Protein AF-A0A165VCH8-F1 (afdb_monomer_lite)

Sequence (197 aa):
MHVRFLIHLFLFGILFTPAGTLAQQYIPAPVHAVSFDEWTAANARLANQQPLEEILGILELSRKDWAEVNTAFETALATTPGYKLVEHYGAVFTSPAVGRFQKIEAQPEPHEALKSYSDFSRIESHLSVASTIGEDIHPVLQSYGFTLYQYTQEANRWHEVRAKAARTGNNAEIYRQRQIDQQFKAHFEKLYKQSGN

Structure (mmCIF, N/CA/C/O backbone):
data_AF-A0A165VCH8-F1
#
_entry.id   AF-A0A165VCH8-F1
#
loop_
_atom_site.group_PDB
_atom_site.id
_atom_site.type_symbol
_atom_site.label_atom_id
_atom_site.label_alt_id
_atom_site.label_comp_id
_atom_site.label_asym_id
_atom_site.label_entity_id
_atom_site.label_seq_id
_atom_site.pdbx_PDB_ins_code
_atom_site.Cartn_x
_atom_site.Cartn_y
_atom_site.Cartn_z
_atom_site.occupancy
_atom_site.B_iso_or_equiv
_atom_site.auth_seq_id
_atom_site.auth_comp_id
_atom_site.auth_asym_id
_atom_site.auth_atom_id
_atom_site.pdbx_PDB_model_num
ATOM 1 N N . MET A 1 1 ? -15.909 9.803 0.298 1.00 34.72 1 MET A N 1
ATOM 2 C CA . MET A 1 1 ? -14.743 10.063 1.168 1.00 34.72 1 MET A CA 1
ATOM 3 C C . MET A 1 1 ? -13.515 9.754 0.327 1.00 34.72 1 MET A C 1
ATOM 5 O O . MET A 1 1 ? -13.390 8.630 -0.135 1.00 34.72 1 MET A O 1
ATOM 9 N N . HIS A 1 2 ? -12.760 10.780 -0.064 1.00 30.50 2 HIS A N 1
ATOM 10 C CA . HIS A 1 2 ? -11.810 10.711 -1.178 1.00 30.50 2 HIS A CA 1
ATOM 11 C C . HIS A 1 2 ? -10.452 10.137 -0.746 1.00 30.50 2 HIS A C 1
ATOM 13 O O . HIS A 1 2 ? -9.688 10.811 -0.065 1.00 30.50 2 HIS A O 1
ATOM 19 N N . VAL A 1 3 ? -10.139 8.923 -1.208 1.00 36.38 3 VAL A N 1
ATOM 20 C CA . VAL A 1 3 ? -8.824 8.259 -1.112 1.00 36.38 3 VAL A CA 1
ATOM 21 C C . VAL A 1 3 ? -7.858 8.899 -2.123 1.00 36.38 3 VAL A C 1
ATOM 23 O O . VAL A 1 3 ? -7.524 8.311 -3.143 1.00 36.38 3 VAL A O 1
ATOM 26 N N . ARG A 1 4 ? -7.488 10.168 -1.918 1.00 36.72 4 ARG A N 1
ATOM 27 C CA . ARG A 1 4 ? -6.666 10.938 -2.880 1.00 36.72 4 ARG A CA 1
ATOM 28 C C . ARG A 1 4 ? -5.260 11.303 -2.395 1.00 36.72 4 ARG A C 1
ATOM 30 O O . ARG A 1 4 ? -4.544 11.976 -3.124 1.00 36.72 4 ARG A O 1
ATOM 37 N N . PHE A 1 5 ? -4.834 10.862 -1.210 1.00 40.75 5 PHE A N 1
ATOM 38 C CA . PHE A 1 5 ? -3.651 11.445 -0.554 1.00 40.75 5 PHE A CA 1
ATOM 39 C C . PHE A 1 5 ? -2.358 10.613 -0.535 1.00 40.75 5 PHE A C 1
ATOM 41 O O . PHE A 1 5 ? -1.357 11.092 -0.016 1.00 40.75 5 PHE A O 1
ATOM 48 N N . LEU A 1 6 ? -2.305 9.421 -1.138 1.00 39.91 6 LEU A N 1
ATOM 49 C CA . LEU A 1 6 ? -1.140 8.525 -0.994 1.00 39.91 6 LEU A CA 1
ATOM 50 C C . LEU A 1 6 ? -0.034 8.651 -2.065 1.00 39.91 6 LEU A C 1
ATOM 52 O O . LEU A 1 6 ? 0.821 7.776 -2.142 1.00 39.91 6 LEU A O 1
ATOM 56 N N . ILE A 1 7 ? -0.009 9.700 -2.900 1.00 45.41 7 ILE A N 1
ATOM 57 C CA . ILE A 1 7 ? 0.823 9.671 -4.125 1.00 45.41 7 ILE A CA 1
ATOM 58 C C . ILE A 1 7 ? 2.118 10.501 -4.097 1.00 45.41 7 ILE A C 1
ATOM 60 O O . ILE A 1 7 ? 2.960 10.276 -4.961 1.00 45.41 7 ILE A O 1
ATOM 64 N N . HIS A 1 8 ? 2.406 11.392 -3.145 1.00 37.06 8 HIS A N 1
ATOM 65 C CA . HIS A 1 8 ? 3.639 12.204 -3.226 1.00 37.06 8 HIS A CA 1
ATOM 66 C C . HIS A 1 8 ? 4.392 12.298 -1.901 1.00 37.06 8 HIS A C 1
ATOM 68 O O . HIS A 1 8 ? 4.013 13.112 -1.071 1.00 37.06 8 HIS A O 1
ATOM 74 N N . LEU A 1 9 ? 5.494 11.549 -1.746 1.00 40.78 9 LEU A N 1
ATOM 75 C CA . LEU A 1 9 ? 6.653 11.961 -0.934 1.00 40.78 9 LEU A CA 1
ATOM 76 C C . LEU A 1 9 ? 7.856 11.019 -1.141 1.00 40.78 9 LEU A C 1
ATOM 78 O O . LEU A 1 9 ? 8.087 10.072 -0.398 1.00 40.78 9 LEU A O 1
ATOM 82 N N . PHE A 1 10 ? 8.659 11.322 -2.161 1.00 39.38 10 PHE A N 1
ATOM 83 C CA . PHE A 1 10 ? 10.060 10.909 -2.255 1.00 39.38 10 PHE A CA 1
ATOM 84 C C . PHE A 1 10 ? 10.871 12.171 -2.539 1.00 39.38 10 PHE A C 1
ATOM 86 O O . PHE A 1 10 ? 10.667 12.759 -3.596 1.00 39.38 10 PHE A O 1
ATOM 93 N N . LEU A 1 11 ? 11.746 12.586 -1.611 1.00 32.34 11 LEU A N 1
ATOM 94 C CA . LEU A 1 11 ? 13.065 13.206 -1.859 1.00 32.34 11 LEU A CA 1
ATOM 95 C C . LEU A 1 11 ? 13.693 13.767 -0.556 1.00 32.34 11 LEU A C 1
ATOM 97 O O . LEU A 1 11 ? 13.173 14.694 0.050 1.00 32.34 11 LEU A O 1
ATOM 101 N N . PHE A 1 12 ? 14.878 13.220 -0.243 1.00 36.97 12 PHE A N 1
ATOM 102 C CA . PHE A 1 12 ? 16.066 13.793 0.428 1.00 36.97 12 PHE A CA 1
ATOM 103 C C . PHE A 1 12 ? 16.086 14.254 1.901 1.00 36.97 12 PHE A C 1
ATOM 105 O O . PHE A 1 12 ? 15.277 15.050 2.356 1.00 36.97 12 PHE A O 1
ATOM 112 N N . GLY A 1 13 ? 17.193 13.873 2.567 1.00 32.59 13 GLY A N 1
ATOM 113 C CA . GLY A 1 13 ? 17.811 14.621 3.672 1.00 32.59 13 GLY A CA 1
ATOM 114 C C . GLY A 1 13 ? 18.230 13.778 4.881 1.00 32.59 13 GLY A C 1
ATOM 115 O O . GLY A 1 13 ? 17.514 13.739 5.873 1.00 32.59 13 GLY A O 1
ATOM 116 N N . ILE A 1 14 ? 19.394 13.118 4.825 1.00 43.50 14 ILE A N 1
ATOM 117 C CA . ILE A 1 14 ? 19.986 12.389 5.964 1.00 43.50 14 ILE A CA 1
ATOM 118 C C . ILE A 1 14 ? 20.672 13.384 6.908 1.00 43.50 14 ILE A C 1
ATOM 120 O O . ILE A 1 14 ? 21.628 14.044 6.504 1.00 43.50 14 ILE A O 1
ATOM 124 N N . LEU A 1 15 ? 20.263 13.409 8.179 1.00 37.00 15 LEU A N 1
ATOM 125 C CA . LEU A 1 15 ? 21.097 13.862 9.294 1.00 37.00 15 LEU A CA 1
ATOM 126 C C . LEU A 1 15 ? 21.017 12.844 10.440 1.00 37.00 15 LEU A C 1
ATOM 128 O O . LEU A 1 15 ? 19.947 12.365 10.807 1.00 37.00 15 LEU A O 1
ATOM 132 N N . PHE A 1 16 ? 22.194 12.478 10.941 1.00 45.09 16 PHE A N 1
ATOM 133 C CA . PHE A 1 16 ? 22.446 11.430 11.928 1.00 45.09 16 PHE A CA 1
ATOM 134 C C . PHE A 1 16 ? 22.153 11.942 13.350 1.00 45.09 16 PHE A C 1
ATOM 136 O O . PHE A 1 16 ? 22.693 12.972 13.750 1.00 45.09 16 PHE A O 1
ATOM 143 N N . THR A 1 17 ? 21.381 11.195 14.143 1.00 41.44 17 THR A N 1
ATOM 144 C CA . THR A 1 17 ? 21.253 11.382 15.604 1.00 41.44 17 THR A CA 1
ATOM 145 C C . THR A 1 17 ? 21.335 10.034 16.330 1.00 41.44 17 THR A C 1
ATOM 147 O O . THR A 1 17 ? 20.939 9.016 15.757 1.00 41.44 17 THR A O 1
ATOM 150 N N . PRO A 1 18 ? 21.886 9.999 17.561 1.00 50.06 18 PRO A N 1
ATOM 151 C CA . PRO A 1 18 ? 22.382 8.780 18.187 1.00 50.06 18 PRO A CA 1
ATOM 152 C C . PRO A 1 18 ? 21.266 7.867 18.706 1.00 50.06 18 PRO A C 1
ATOM 154 O O . PRO A 1 18 ? 20.152 8.288 19.008 1.00 50.06 18 PRO A O 1
ATOM 157 N N . ALA A 1 19 ? 21.617 6.587 18.791 1.00 52.69 19 ALA A N 1
ATOM 158 C CA . ALA A 1 19 ? 20.759 5.466 19.125 1.00 52.69 19 ALA A CA 1
ATOM 159 C C . ALA A 1 19 ? 20.234 5.518 20.572 1.00 52.69 19 ALA A C 1
ATOM 161 O O . ALA A 1 19 ? 20.935 5.161 21.514 1.00 52.69 19 ALA A O 1
ATOM 162 N N . GLY A 1 20 ? 18.966 5.891 20.729 1.00 44.72 20 GLY A N 1
ATOM 163 C CA . GLY A 1 20 ? 18.138 5.535 21.878 1.00 44.72 20 GLY A CA 1
ATOM 164 C C . GLY A 1 20 ? 16.838 4.933 21.359 1.00 44.72 20 GLY A C 1
ATOM 165 O O . GLY A 1 20 ? 16.117 5.623 20.653 1.00 44.72 20 GLY A O 1
ATOM 166 N N . THR A 1 21 ? 16.591 3.642 21.618 1.00 48.56 21 THR A N 1
ATOM 167 C CA . THR A 1 21 ? 15.291 2.937 21.454 1.00 48.56 21 THR A CA 1
ATOM 168 C C . THR A 1 21 ? 14.359 3.502 20.367 1.00 48.56 21 THR A C 1
ATOM 170 O O . THR A 1 21 ? 13.229 3.909 20.621 1.00 48.56 21 THR A O 1
ATOM 173 N N . LEU A 1 22 ? 14.851 3.553 19.130 1.00 45.31 22 LEU A N 1
ATOM 174 C CA . LEU A 1 22 ? 14.258 4.356 18.059 1.00 45.31 22 LEU A CA 1
ATOM 175 C C . LEU A 1 22 ? 13.014 3.740 17.390 1.00 45.31 22 LEU A C 1
ATOM 177 O O . LEU A 1 22 ? 12.483 4.350 16.469 1.00 45.31 22 LEU A O 1
ATOM 181 N N . ALA A 1 23 ? 12.564 2.546 17.780 1.00 45.84 23 ALA A N 1
ATOM 182 C CA . ALA A 1 23 ? 11.370 1.931 17.187 1.00 45.84 23 ALA A CA 1
ATOM 183 C C . ALA A 1 23 ? 10.073 2.394 17.875 1.00 45.84 23 ALA A C 1
ATOM 185 O O . ALA A 1 23 ? 9.054 2.569 17.219 1.00 45.84 23 ALA A O 1
ATOM 186 N N . GLN A 1 24 ? 10.117 2.663 19.184 1.00 51.06 24 GLN A N 1
ATOM 187 C CA . GLN A 1 24 ? 8.917 2.949 19.980 1.00 51.06 24 GLN A CA 1
ATOM 188 C C . GLN A 1 24 ? 8.565 4.441 20.054 1.00 51.06 24 GLN A C 1
ATOM 190 O O . GLN A 1 24 ? 7.465 4.797 20.457 1.00 51.06 24 GLN A O 1
ATOM 195 N N . GLN A 1 25 ? 9.477 5.322 19.632 1.00 61.28 25 GLN A N 1
ATOM 196 C CA . GLN A 1 25 ? 9.294 6.774 19.710 1.00 61.28 25 GLN A CA 1
ATOM 197 C C . GLN A 1 25 ? 8.325 7.335 18.648 1.00 61.28 25 GLN A C 1
ATOM 199 O O . GLN A 1 25 ? 7.902 8.480 18.764 1.00 61.28 25 GLN A O 1
ATOM 204 N N . TYR A 1 26 ? 7.972 6.548 17.626 1.00 76.25 26 TYR A N 1
ATOM 205 C CA . TYR A 1 26 ? 7.201 7.026 16.469 1.00 76.25 26 TYR A CA 1
ATOM 206 C C . TYR A 1 26 ? 5.797 6.425 16.358 1.00 76.25 26 TYR A C 1
ATOM 208 O O . TYR A 1 26 ? 5.023 6.883 15.524 1.00 76.25 26 TYR A O 1
ATOM 216 N N . ILE A 1 27 ? 5.458 5.417 17.168 1.00 88.62 27 ILE A N 1
ATOM 217 C CA . ILE A 1 27 ? 4.128 4.803 17.130 1.00 88.62 27 ILE A CA 1
ATOM 218 C C . ILE A 1 27 ? 3.176 5.675 17.964 1.00 88.62 27 ILE A C 1
ATOM 220 O O . ILE A 1 27 ? 3.435 5.873 19.155 1.00 88.62 27 ILE A O 1
ATOM 224 N N . PRO A 1 28 ? 2.095 6.220 17.375 1.00 92.81 28 PRO A N 1
ATOM 225 C CA . PRO A 1 28 ? 1.154 7.063 18.102 1.00 92.81 28 PRO A CA 1
ATOM 226 C C . PRO A 1 28 ? 0.429 6.275 19.201 1.00 92.81 28 PRO A C 1
ATOM 228 O O . PRO A 1 28 ? 0.250 5.058 19.114 1.00 92.81 28 PRO A O 1
ATOM 231 N N . ALA A 1 29 ? -0.007 6.985 20.243 1.00 95.00 29 ALA A N 1
ATOM 232 C CA . ALA A 1 29 ? -0.789 6.386 21.319 1.00 95.00 29 ALA A CA 1
ATOM 233 C C . ALA A 1 29 ? -2.120 5.811 20.789 1.00 95.00 29 ALA A C 1
ATOM 235 O O . ALA A 1 29 ? -2.669 6.350 19.824 1.00 95.00 29 ALA A O 1
ATOM 236 N N . PRO A 1 30 ? -2.668 4.754 21.418 1.00 97.00 30 PRO A N 1
ATOM 237 C CA . PRO A 1 30 ? -3.965 4.210 21.035 1.00 97.00 30 PRO A CA 1
ATOM 238 C C . PRO A 1 30 ? -5.090 5.251 21.094 1.00 97.00 30 PRO A C 1
ATOM 240 O O . PRO A 1 30 ? -5.137 6.077 22.007 1.00 97.00 30 PRO A O 1
ATOM 243 N N . VAL A 1 31 ? -6.037 5.154 20.163 1.00 97.75 31 VAL A N 1
ATOM 244 C CA . VAL A 1 31 ? -7.238 6.000 20.087 1.00 97.75 31 VAL A CA 1
ATOM 245 C C . VAL A 1 31 ? -8.447 5.088 20.212 1.00 97.75 31 VAL A C 1
ATOM 247 O O . VAL A 1 31 ? -8.505 4.071 19.530 1.00 97.75 31 VAL A O 1
ATOM 250 N N . HIS A 1 32 ? -9.379 5.385 21.124 1.00 97.50 32 HIS A N 1
ATOM 251 C CA . HIS A 1 32 ? -10.508 4.486 21.435 1.00 97.50 32 HIS A CA 1
ATOM 252 C C . HIS A 1 32 ? -10.076 3.040 21.746 1.00 97.50 32 HIS A C 1
ATOM 254 O O . HIS A 1 32 ? -10.716 2.080 21.335 1.00 97.50 32 HIS A O 1
ATOM 260 N N . ALA A 1 33 ? -8.946 2.878 22.448 1.00 96.81 33 ALA A N 1
ATOM 261 C CA . ALA A 1 33 ? -8.327 1.576 22.739 1.00 96.81 33 ALA A CA 1
ATOM 262 C C . ALA A 1 33 ? -7.990 0.723 21.491 1.00 96.81 33 ALA A C 1
ATOM 264 O O . ALA A 1 33 ? -7.825 -0.497 21.592 1.00 96.81 33 ALA A O 1
ATOM 265 N N . VAL A 1 34 ? -7.861 1.363 20.327 1.00 98.06 34 VAL A N 1
ATOM 266 C CA . VAL A 1 34 ? -7.333 0.778 19.095 1.00 98.06 34 VAL A CA 1
ATOM 267 C C . VAL A 1 34 ? -5.899 1.244 18.934 1.00 98.06 34 VAL A C 1
ATOM 269 O O . VAL A 1 34 ? -5.615 2.443 18.902 1.00 98.06 34 VAL A O 1
ATOM 272 N N . SER A 1 35 ? -4.978 0.289 18.871 1.00 98.06 35 SER A N 1
ATOM 273 C CA . SER A 1 35 ? -3.574 0.580 18.578 1.00 98.06 35 SER A CA 1
ATOM 274 C C . SER A 1 35 ? -3.369 0.929 17.100 1.00 98.06 35 SER A C 1
ATOM 276 O O . SER A 1 35 ? -4.182 0.57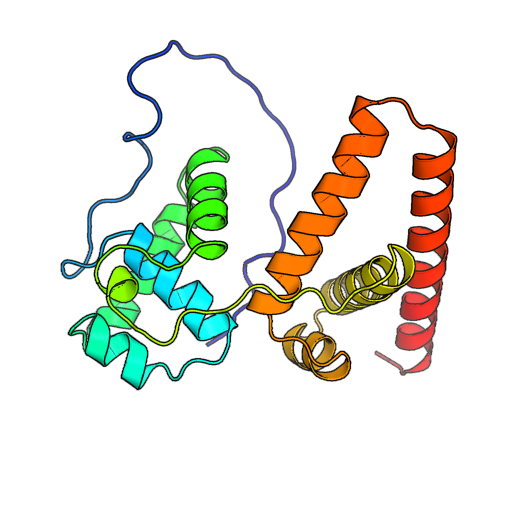6 16.243 1.00 98.06 35 SER A O 1
ATOM 278 N N . PHE A 1 36 ? -2.248 1.580 16.783 1.00 97.38 36 PHE A N 1
ATOM 279 C CA . PHE A 1 36 ? -1.872 1.860 15.395 1.00 97.38 36 PHE A CA 1
ATOM 280 C C . PHE A 1 36 ? -1.802 0.581 14.540 1.00 97.38 36 PHE A C 1
ATOM 282 O O . PHE A 1 36 ? -2.222 0.579 13.383 1.00 97.38 36 PHE A O 1
ATOM 289 N N . ASP A 1 37 ? -1.333 -0.521 15.126 1.00 97.81 37 ASP A N 1
ATOM 290 C CA . ASP A 1 37 ? -1.207 -1.817 14.454 1.00 97.81 37 ASP A CA 1
ATOM 291 C C . ASP A 1 37 ? -2.580 -2.405 14.117 1.00 97.81 37 ASP A C 1
ATOM 293 O O . ASP A 1 37 ? -2.808 -2.874 13.005 1.00 97.81 37 ASP A O 1
ATOM 297 N N . GLU A 1 38 ? -3.534 -2.331 15.046 1.00 98.06 38 GLU A N 1
ATOM 298 C CA . GLU A 1 38 ? -4.905 -2.790 14.809 1.00 98.06 38 GLU A CA 1
ATOM 299 C C . GLU A 1 38 ? -5.618 -1.944 13.758 1.00 98.06 38 GLU A C 1
ATOM 301 O O . GLU A 1 38 ? -6.292 -2.488 12.885 1.00 98.06 38 GLU A O 1
ATOM 306 N N . TRP A 1 39 ? -5.436 -0.623 13.790 1.00 98.38 39 TRP A N 1
ATOM 307 C CA . TRP A 1 39 ? -5.946 0.253 12.739 1.00 98.38 39 TRP A CA 1
ATOM 308 C C . TRP A 1 39 ? -5.325 -0.072 11.375 1.00 98.38 39 TRP A C 1
ATOM 310 O O . TRP A 1 39 ? -6.026 -0.148 10.365 1.00 98.38 39 TRP A O 1
ATOM 320 N N . THR A 1 40 ? -4.020 -0.325 11.331 1.00 97.75 40 THR A N 1
ATOM 321 C CA . THR A 1 40 ? -3.321 -0.705 10.100 1.00 97.75 40 THR A CA 1
ATOM 322 C C . THR A 1 40 ? -3.834 -2.043 9.557 1.00 97.75 40 THR A C 1
ATOM 324 O O . THR A 1 40 ? -4.141 -2.158 8.370 1.00 97.75 40 THR A O 1
ATOM 327 N N . ALA A 1 41 ? -4.018 -3.037 10.427 1.00 97.38 41 ALA A N 1
ATOM 328 C CA . ALA A 1 41 ? -4.597 -4.329 10.071 1.00 97.38 41 ALA A CA 1
ATOM 329 C C . ALA A 1 41 ? -6.045 -4.219 9.572 1.00 97.38 41 ALA A C 1
ATOM 331 O O . ALA A 1 41 ? -6.422 -4.877 8.600 1.00 97.38 41 ALA A O 1
ATOM 332 N N . ALA A 1 42 ? -6.851 -3.352 10.186 1.00 97.75 42 ALA A N 1
ATOM 333 C CA . ALA A 1 42 ? -8.192 -3.037 9.709 1.00 97.75 42 ALA A CA 1
ATOM 334 C C . ALA A 1 42 ? -8.166 -2.422 8.298 1.00 97.75 42 ALA A C 1
ATOM 336 O O . ALA A 1 42 ? -8.957 -2.820 7.445 1.00 97.75 42 ALA A O 1
ATOM 337 N N . ASN A 1 43 ? -7.221 -1.521 8.005 1.00 97.56 43 ASN A N 1
ATOM 338 C CA . ASN A 1 43 ? -7.054 -0.969 6.656 1.00 97.56 43 ASN A CA 1
ATOM 339 C C . ASN A 1 43 ? -6.640 -2.027 5.628 1.00 97.56 43 ASN A C 1
ATOM 341 O O . ASN A 1 43 ? -7.174 -2.028 4.521 1.00 97.56 43 ASN A O 1
ATOM 345 N N . ALA A 1 44 ? -5.752 -2.958 5.983 1.00 95.56 44 ALA A N 1
ATOM 346 C CA . ALA A 1 44 ? -5.405 -4.082 5.112 1.00 95.56 44 ALA A CA 1
ATOM 347 C C . ALA A 1 44 ? -6.629 -4.948 4.778 1.00 95.56 44 ALA A C 1
ATOM 349 O O . ALA A 1 44 ? -6.849 -5.318 3.626 1.00 95.56 44 ALA A O 1
ATOM 350 N N . ARG A 1 45 ? -7.483 -5.209 5.772 1.00 95.81 45 ARG A N 1
ATOM 351 C CA . ARG A 1 45 ? -8.737 -5.956 5.601 1.00 95.81 45 ARG A CA 1
ATOM 352 C C . ARG A 1 45 ? -9.747 -5.215 4.725 1.00 95.81 45 ARG A C 1
ATOM 354 O O . ARG A 1 45 ? -10.310 -5.828 3.822 1.00 95.81 45 ARG A O 1
ATOM 361 N N . LEU A 1 46 ? -9.916 -3.904 4.916 1.00 96.19 46 LEU A N 1
ATOM 362 C CA . LEU A 1 46 ? -10.728 -3.056 4.030 1.00 96.19 46 LE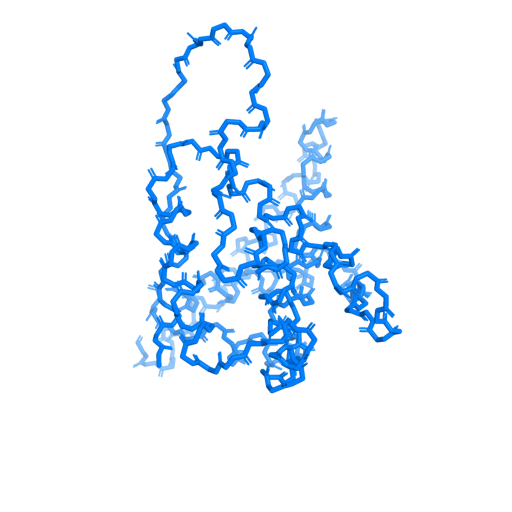U A CA 1
ATOM 363 C C . LEU A 1 46 ? -10.193 -3.068 2.592 1.00 96.19 46 LEU A C 1
ATOM 365 O O . LEU A 1 46 ? -10.961 -3.229 1.644 1.00 96.19 46 LEU A O 1
ATOM 369 N N . ALA A 1 47 ? -8.874 -2.951 2.423 1.00 93.75 47 ALA A N 1
ATOM 370 C CA . ALA A 1 47 ? -8.212 -3.033 1.124 1.00 93.75 47 ALA A CA 1
ATOM 371 C C . ALA A 1 47 ? -8.356 -4.420 0.476 1.00 93.75 47 ALA A C 1
ATOM 373 O O . ALA A 1 47 ? -8.279 -4.530 -0.749 1.00 93.75 47 ALA A O 1
ATOM 374 N N . ASN A 1 48 ? -8.606 -5.458 1.281 1.00 93.31 48 ASN A N 1
ATOM 375 C CA . ASN A 1 48 ? -8.973 -6.803 0.849 1.00 93.31 48 ASN A CA 1
ATOM 376 C C . ASN A 1 48 ? -10.495 -7.037 0.784 1.00 93.31 48 ASN A C 1
ATOM 378 O O . ASN A 1 48 ? -10.943 -8.179 0.782 1.00 93.31 48 ASN A O 1
ATOM 382 N N . GLN A 1 49 ? -11.292 -5.966 0.726 1.00 92.12 49 GLN A N 1
ATOM 383 C CA . GLN A 1 49 ? -12.752 -5.996 0.572 1.00 92.12 49 GLN A CA 1
ATOM 384 C C . GLN A 1 49 ? -13.530 -6.632 1.737 1.00 92.12 49 GLN A C 1
ATOM 386 O O . GLN A 1 49 ? -14.716 -6.928 1.582 1.00 92.12 49 GLN A O 1
ATOM 391 N N . GLN A 1 50 ? -12.923 -6.799 2.916 1.00 94.31 50 GLN A N 1
ATOM 392 C CA . GLN A 1 50 ? -13.687 -7.196 4.096 1.00 94.31 50 GLN A CA 1
ATOM 393 C C . GLN A 1 50 ? -14.680 -6.075 4.479 1.00 94.31 50 GLN A C 1
ATOM 395 O O . GLN A 1 50 ? -14.288 -4.902 4.505 1.00 94.31 50 GLN A O 1
ATOM 400 N N . PRO A 1 51 ? -15.956 -6.390 4.784 1.00 95.75 51 PRO A N 1
ATOM 401 C CA . PRO A 1 51 ? -16.945 -5.381 5.145 1.00 95.75 51 PRO A CA 1
ATOM 402 C C . PRO A 1 51 ? -16.547 -4.578 6.386 1.00 95.75 51 PRO A C 1
ATOM 404 O O . PRO A 1 51 ? -16.150 -5.139 7.407 1.00 95.75 51 PRO A O 1
ATOM 407 N N . LEU A 1 52 ? -16.738 -3.255 6.328 1.00 96.94 52 LEU A N 1
ATOM 408 C CA . LEU A 1 52 ? -16.423 -2.365 7.449 1.00 96.94 52 LEU A CA 1
ATOM 409 C C . LEU A 1 52 ? -17.147 -2.782 8.739 1.00 96.94 52 LEU A C 1
ATOM 411 O O . LEU A 1 52 ? -16.529 -2.773 9.794 1.00 96.94 52 LEU A O 1
ATOM 415 N N . GLU A 1 53 ? -18.411 -3.203 8.671 1.00 97.75 53 GLU A N 1
ATOM 416 C CA . GLU A 1 53 ? -19.167 -3.560 9.882 1.00 97.75 53 GLU A CA 1
ATOM 417 C C . GLU A 1 53 ? -18.583 -4.766 10.624 1.00 97.75 53 GLU A C 1
ATOM 419 O O . GLU A 1 53 ? -18.614 -4.795 11.851 1.00 97.75 53 GLU A O 1
ATOM 424 N N . GLU A 1 54 ? -18.004 -5.733 9.908 1.00 96.75 54 GLU A N 1
ATOM 425 C CA . GLU A 1 54 ? -17.316 -6.864 10.540 1.00 96.75 54 GLU A CA 1
ATOM 426 C C . GLU A 1 54 ? -16.049 -6.402 11.262 1.00 96.75 54 GLU A C 1
ATOM 428 O O . GLU A 1 54 ? -15.785 -6.805 12.393 1.00 96.75 54 GLU A O 1
ATOM 433 N N . ILE A 1 55 ? -15.287 -5.511 10.625 1.00 97.38 55 ILE A N 1
ATOM 434 C CA . ILE A 1 55 ? -14.066 -4.925 11.186 1.00 97.38 55 ILE A CA 1
ATOM 435 C C . ILE A 1 55 ? -14.394 -4.118 12.446 1.00 97.38 55 ILE A C 1
ATOM 437 O O . ILE A 1 55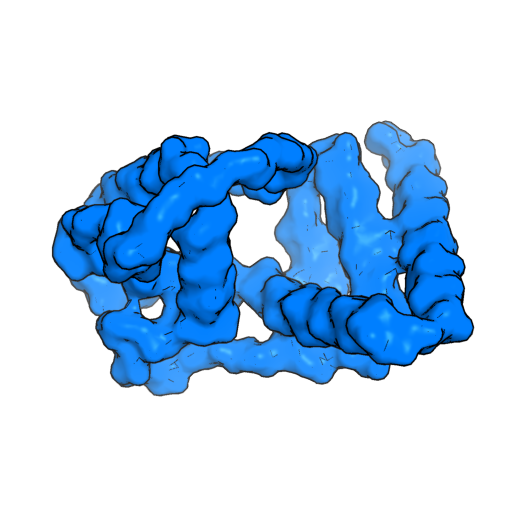 ? -13.723 -4.273 13.466 1.00 97.38 55 ILE A O 1
ATOM 441 N N . LEU A 1 56 ? -15.448 -3.298 12.404 1.00 97.94 56 LEU A N 1
ATOM 442 C CA . LEU A 1 56 ? -15.917 -2.531 13.558 1.00 97.94 56 LEU A CA 1
ATOM 443 C C . LEU A 1 56 ? -16.398 -3.436 14.693 1.00 97.94 56 LEU A C 1
ATOM 445 O O . LEU A 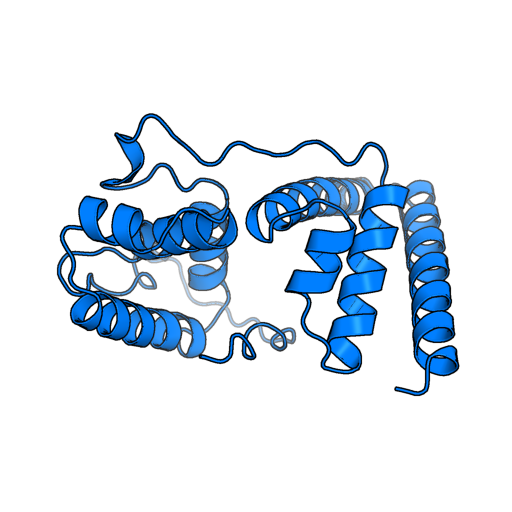1 56 ? -16.096 -3.156 15.849 1.00 97.94 56 LEU A O 1
ATOM 449 N N . GLY A 1 57 ? -17.082 -4.537 14.370 1.00 97.31 57 GLY A N 1
ATOM 450 C CA . GLY A 1 57 ? -17.488 -5.539 15.353 1.00 97.31 57 GLY A CA 1
ATOM 451 C C . GLY A 1 57 ? -16.297 -6.176 16.073 1.00 97.31 57 GLY A C 1
ATOM 452 O O . GLY A 1 57 ? -16.333 -6.324 17.289 1.00 97.31 57 GLY A O 1
ATOM 453 N N . ILE A 1 58 ? -15.218 -6.490 15.348 1.00 97.00 58 ILE A N 1
ATOM 454 C CA . ILE A 1 58 ? -13.985 -7.047 15.933 1.00 97.00 58 ILE A CA 1
ATOM 455 C C . ILE A 1 58 ? -13.276 -6.027 16.831 1.00 97.00 58 ILE A C 1
ATOM 457 O O . ILE A 1 58 ? -12.722 -6.398 17.864 1.00 97.00 58 ILE A O 1
ATOM 461 N N . LEU A 1 59 ? -13.264 -4.753 16.434 1.00 97.44 59 LEU A N 1
ATOM 462 C CA . LEU A 1 59 ? -12.624 -3.679 17.197 1.00 97.44 59 LEU A CA 1
ATOM 463 C C . LEU A 1 59 ? -13.499 -3.116 18.324 1.00 97.44 59 LEU A C 1
ATOM 465 O O . LEU A 1 59 ? -13.000 -2.312 19.107 1.00 97.44 59 LEU A O 1
ATOM 469 N N . GLU A 1 60 ? -14.762 -3.540 18.412 1.00 97.44 60 GLU A N 1
ATOM 470 C CA . GLU A 1 60 ? -15.763 -3.027 19.355 1.00 97.44 60 GLU A CA 1
ATOM 471 C C . GLU A 1 60 ? -15.984 -1.508 19.216 1.00 97.44 60 GLU A C 1
ATOM 473 O O . GLU A 1 60 ? -16.145 -0.787 20.200 1.00 97.44 60 GLU A O 1
ATOM 478 N N . LEU A 1 61 ? -15.994 -1.009 17.975 1.00 97.88 61 LEU A N 1
ATOM 479 C CA . LEU A 1 61 ? -16.132 0.415 17.667 1.00 97.88 61 LEU A CA 1
ATOM 480 C C . LEU A 1 61 ? -17.462 0.753 16.998 1.00 97.88 61 LEU A C 1
ATOM 482 O O . LEU A 1 61 ? -18.003 -0.017 16.205 1.00 97.88 61 LEU A O 1
ATOM 486 N N . SER A 1 62 ? -17.937 1.980 17.216 1.00 98.12 62 SER A N 1
ATOM 487 C CA . SER A 1 62 ? -18.926 2.584 16.325 1.00 98.12 62 SER A CA 1
ATOM 488 C C . SER A 1 62 ? -18.262 3.179 15.074 1.00 98.12 62 SER A C 1
ATOM 490 O O . SER A 1 62 ? -17.061 3.453 15.036 1.00 98.12 62 SER A O 1
ATOM 492 N N . ARG A 1 63 ? -19.060 3.475 14.039 1.00 97.62 63 ARG A N 1
ATOM 493 C C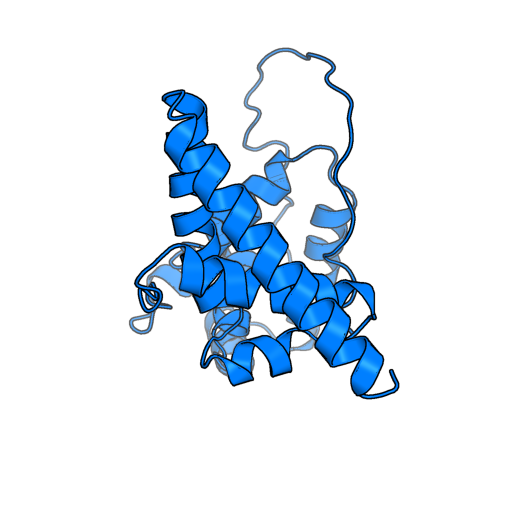A . ARG A 1 63 ? -18.582 4.215 12.851 1.00 97.62 63 ARG A CA 1
ATOM 494 C C . ARG A 1 63 ? -18.024 5.597 13.197 1.00 97.62 63 ARG A C 1
ATOM 496 O O . ARG A 1 63 ? -17.138 6.081 12.498 1.00 97.62 63 ARG A O 1
ATOM 503 N N . LYS A 1 64 ? -18.561 6.234 14.243 1.00 97.94 64 LYS A N 1
ATOM 504 C CA . LYS A 1 64 ? -18.075 7.531 14.718 1.00 97.94 64 LYS A CA 1
ATOM 505 C C . LYS A 1 64 ? -16.673 7.379 15.306 1.00 97.94 64 LYS A C 1
ATOM 507 O O . LYS A 1 64 ? -15.773 8.095 14.881 1.00 97.94 64 LYS A O 1
ATOM 512 N N . ASP A 1 65 ? -16.484 6.408 16.197 1.00 98.06 65 ASP A N 1
ATOM 513 C CA . ASP A 1 65 ? -15.182 6.152 16.821 1.00 98.06 65 ASP A CA 1
ATOM 514 C C . ASP A 1 65 ? -14.142 5.777 15.759 1.00 98.06 65 ASP A C 1
ATOM 516 O O . ASP A 1 65 ? -13.028 6.289 15.774 1.00 98.06 65 ASP A O 1
ATOM 520 N N . TRP A 1 66 ? -14.527 4.976 14.758 1.00 98.12 66 TRP A N 1
ATOM 521 C CA . TRP A 1 66 ? -13.668 4.656 13.614 1.00 98.12 66 TRP A CA 1
ATOM 522 C C . TRP A 1 66 ? -13.220 5.884 12.819 1.00 98.12 66 TRP A C 1
ATOM 524 O O . TRP A 1 66 ? -12.059 5.972 12.424 1.00 98.12 66 TRP A O 1
ATOM 534 N N . ALA A 1 67 ? -14.110 6.852 12.586 1.00 98.00 67 ALA A N 1
ATOM 535 C CA . ALA A 1 67 ? -13.743 8.090 11.903 1.00 98.00 67 ALA A CA 1
ATOM 536 C C . ALA A 1 67 ? -12.726 8.912 12.716 1.00 98.00 67 ALA A C 1
ATOM 538 O O . ALA A 1 67 ? -11.799 9.491 12.143 1.00 98.00 67 ALA A O 1
ATOM 539 N N . GLU A 1 68 ? -12.866 8.933 14.043 1.00 97.88 68 GLU A N 1
ATOM 540 C CA . GLU A 1 68 ? -11.919 9.592 14.949 1.00 97.88 68 GLU A CA 1
ATOM 541 C C . GLU A 1 68 ? -10.559 8.868 14.970 1.00 97.88 68 GLU A C 1
ATOM 543 O O . GLU A 1 68 ? -9.522 9.524 14.854 1.00 97.88 68 GLU A O 1
ATOM 548 N N . VAL A 1 69 ? -10.556 7.528 15.011 1.00 98.25 69 VAL A N 1
ATOM 549 C CA . VAL A 1 69 ? -9.345 6.694 14.883 1.00 98.25 69 VAL A CA 1
ATOM 550 C C . VAL A 1 69 ? -8.628 6.958 13.554 1.00 98.25 69 VAL A C 1
ATOM 552 O O . VAL A 1 69 ? -7.427 7.232 13.562 1.00 98.25 69 VAL A O 1
ATOM 555 N N . ASN A 1 70 ? -9.350 6.938 12.424 1.00 97.69 70 ASN A N 1
ATOM 556 C CA . ASN A 1 70 ? -8.778 7.234 11.104 1.00 97.69 70 ASN A CA 1
ATOM 557 C C . ASN A 1 70 ? -8.131 8.612 11.082 1.00 97.69 70 ASN A C 1
ATOM 559 O O . ASN A 1 70 ? -6.962 8.733 10.739 1.00 97.69 70 ASN A O 1
ATOM 563 N N . THR A 1 71 ? -8.868 9.639 11.507 1.00 97.75 71 THR A N 1
ATOM 564 C CA . THR A 1 71 ? -8.372 11.019 11.492 1.00 97.75 71 THR A CA 1
ATOM 565 C C . THR A 1 71 ? -7.077 11.147 12.292 1.00 97.75 71 THR A C 1
ATOM 567 O O . THR A 1 71 ? -6.119 11.768 11.828 1.00 97.75 71 THR A O 1
ATOM 570 N N . ALA A 1 72 ? -7.022 10.544 13.481 1.00 96.25 72 ALA A N 1
ATOM 571 C CA . ALA A 1 72 ? -5.850 10.610 14.342 1.00 96.25 72 ALA A CA 1
ATOM 572 C C . ALA A 1 72 ? -4.627 9.918 13.719 1.00 96.25 72 ALA A C 1
ATOM 574 O O . ALA A 1 72 ? -3.545 10.508 13.675 1.00 96.25 72 ALA A O 1
ATOM 575 N N . PHE A 1 73 ? -4.782 8.695 13.207 1.00 97.31 73 PHE A N 1
ATOM 576 C CA . PHE A 1 73 ? -3.658 7.930 12.666 1.00 97.31 73 PHE A CA 1
ATOM 577 C C . PHE A 1 73 ? -3.235 8.361 11.257 1.00 97.31 73 PHE A C 1
ATOM 579 O O . PHE A 1 73 ? -2.038 8.367 10.972 1.00 97.31 73 PHE A O 1
ATOM 586 N N . GLU A 1 74 ? -4.158 8.824 10.412 1.00 95.00 74 GLU A N 1
ATOM 587 C CA . GLU A 1 74 ? -3.825 9.483 9.142 1.00 95.00 74 GLU A CA 1
ATOM 588 C C . GLU A 1 74 ? -3.036 10.772 9.388 1.00 95.00 74 GLU A C 1
ATOM 590 O O . GLU A 1 74 ? -2.016 11.014 8.741 1.00 95.00 74 GLU A O 1
ATOM 595 N N . THR A 1 75 ? -3.448 11.571 10.379 1.00 94.56 75 THR A N 1
ATOM 596 C CA . THR A 1 75 ? -2.700 12.770 10.782 1.00 94.56 75 THR A CA 1
ATOM 597 C C . THR A 1 75 ? -1.311 12.396 11.297 1.00 94.56 75 THR A C 1
ATOM 599 O O . THR A 1 75 ? -0.327 13.034 10.921 1.00 94.56 75 THR A O 1
ATOM 602 N N . ALA A 1 76 ? -1.197 11.347 12.118 1.00 93.25 76 ALA A N 1
ATOM 603 C CA . ALA A 1 76 ? 0.094 10.868 12.605 1.00 93.25 76 ALA A CA 1
ATOM 604 C C . ALA A 1 76 ? 1.008 10.427 11.450 1.00 93.25 76 ALA A C 1
ATOM 606 O O . ALA A 1 76 ? 2.169 10.827 11.420 1.00 93.25 76 ALA A O 1
ATOM 607 N N . LEU A 1 77 ? 0.494 9.682 10.466 1.00 92.12 77 LEU A N 1
ATOM 608 C CA . LEU A 1 77 ? 1.254 9.294 9.272 1.00 92.12 77 LEU A CA 1
ATOM 609 C C . LEU A 1 77 ? 1.706 10.497 8.443 1.00 92.12 77 LEU A C 1
ATOM 611 O O . LEU A 1 77 ? 2.843 10.526 7.984 1.00 92.12 77 LEU A O 1
ATOM 615 N N . ALA A 1 78 ? 0.838 11.494 8.267 1.00 90.44 78 ALA A N 1
ATOM 616 C CA . ALA A 1 78 ? 1.142 12.679 7.471 1.00 90.44 78 ALA A CA 1
ATOM 617 C C . ALA A 1 78 ? 2.150 13.625 8.145 1.00 90.44 78 ALA A C 1
ATOM 619 O O . ALA A 1 78 ? 2.865 14.357 7.461 1.00 90.44 78 ALA A O 1
ATOM 620 N N . THR A 1 79 ? 2.188 13.648 9.479 1.00 89.44 79 THR A N 1
ATOM 621 C CA . THR A 1 79 ? 2.983 14.619 10.249 1.00 89.44 79 THR A CA 1
ATOM 622 C C . THR A 1 79 ? 4.241 14.030 10.880 1.00 89.44 79 THR A C 1
ATOM 624 O O . THR A 1 79 ? 5.152 14.788 11.216 1.00 89.44 79 THR A O 1
ATOM 627 N N . THR A 1 80 ? 4.330 12.705 11.035 1.00 87.62 80 THR A N 1
ATOM 628 C CA . THR A 1 80 ? 5.519 12.059 11.603 1.00 87.62 80 THR A CA 1
ATOM 629 C C . THR A 1 80 ? 6.687 12.171 10.624 1.00 87.62 80 THR A C 1
ATOM 631 O O . THR A 1 80 ? 6.601 11.666 9.506 1.00 87.62 80 THR A O 1
ATOM 634 N N . PRO A 1 81 ? 7.804 12.805 11.019 1.00 83.75 81 PRO A N 1
ATOM 635 C CA . PRO A 1 81 ? 8.944 12.959 10.135 1.00 83.75 81 PRO A CA 1
ATOM 636 C C . PRO A 1 81 ? 9.681 11.632 9.927 1.00 83.75 81 PRO A C 1
ATOM 638 O O . PRO A 1 81 ? 9.877 10.840 10.852 1.00 83.75 81 PRO A O 1
ATOM 641 N N . GLY A 1 82 ? 10.184 11.448 8.708 1.00 83.50 82 GLY A N 1
ATOM 642 C CA . GLY A 1 82 ? 10.948 10.269 8.311 1.00 83.50 82 GLY A CA 1
ATOM 643 C C . GLY A 1 82 ? 10.070 9.089 7.896 1.00 83.50 82 GLY A C 1
ATOM 644 O O . GLY A 1 82 ? 8.855 9.193 7.789 1.00 83.50 82 GLY A O 1
ATOM 645 N N . TYR A 1 83 ? 10.713 7.953 7.631 1.00 82.62 83 TYR A N 1
ATOM 646 C CA . TYR A 1 83 ? 10.056 6.808 6.991 1.00 82.62 83 TYR A CA 1
ATOM 647 C C . TYR A 1 83 ? 9.605 5.725 7.974 1.00 82.62 83 TYR A C 1
ATOM 649 O O . TYR A 1 83 ? 8.841 4.854 7.594 1.00 82.62 83 TYR A O 1
ATOM 657 N N . LYS A 1 84 ? 10.006 5.784 9.249 1.00 88.50 84 LYS A N 1
ATOM 658 C CA . LYS A 1 84 ? 9.820 4.670 10.198 1.00 88.50 84 LYS A CA 1
ATOM 659 C C . LYS A 1 84 ? 8.363 4.312 10.472 1.00 88.50 84 LYS A C 1
ATOM 661 O O . LYS A 1 84 ? 8.037 3.133 10.526 1.00 88.50 84 LYS A O 1
ATOM 666 N N . LEU A 1 85 ? 7.487 5.305 10.654 1.00 91.44 85 LEU A N 1
ATOM 667 C CA . LEU A 1 85 ? 6.066 5.028 10.889 1.00 91.44 85 LEU A CA 1
ATOM 668 C C . LEU A 1 85 ? 5.393 4.474 9.626 1.00 91.44 85 LEU A C 1
ATOM 670 O O . LEU A 1 85 ? 4.558 3.582 9.722 1.00 91.44 85 LEU A O 1
ATOM 674 N N . VAL A 1 86 ? 5.802 4.952 8.447 1.00 91.00 86 VAL A N 1
ATOM 675 C CA . VAL A 1 86 ? 5.329 4.447 7.149 1.00 91.00 86 VAL A CA 1
ATOM 676 C C . VAL A 1 86 ? 5.834 3.024 6.892 1.00 91.00 86 VAL A C 1
ATOM 678 O O . VAL A 1 86 ? 5.068 2.172 6.457 1.00 91.00 86 VAL A O 1
ATOM 681 N N . GLU A 1 87 ? 7.099 2.737 7.201 1.00 90.81 87 GLU A N 1
ATOM 682 C CA . GLU A 1 87 ? 7.684 1.393 7.137 1.00 90.81 87 GLU A CA 1
ATOM 683 C C . GLU A 1 87 ? 6.950 0.432 8.077 1.00 90.81 87 GLU A C 1
ATOM 685 O O . GLU A 1 87 ? 6.592 -0.672 7.671 1.00 90.81 87 GLU A O 1
ATOM 690 N N . HIS A 1 88 ? 6.669 0.865 9.310 1.00 93.56 88 HIS A N 1
ATOM 691 C CA . HIS A 1 88 ? 5.909 0.082 10.285 1.00 93.56 88 HIS A CA 1
ATOM 692 C C . HIS A 1 88 ? 4.469 -0.166 9.823 1.00 93.56 88 HIS A C 1
ATOM 694 O O . HIS A 1 88 ? 3.998 -1.301 9.867 1.00 93.56 88 HIS A O 1
ATOM 700 N N . TYR A 1 89 ? 3.799 0.867 9.300 1.00 94.31 89 TYR A N 1
ATOM 701 C CA . TYR A 1 89 ? 2.489 0.731 8.664 1.00 94.31 89 TYR A CA 1
ATOM 702 C C . TYR A 1 89 ? 2.534 -0.306 7.538 1.00 94.31 89 TYR A C 1
ATOM 704 O O . TYR A 1 89 ? 1.729 -1.229 7.523 1.00 94.31 89 TYR A O 1
ATOM 712 N N . GLY A 1 90 ? 3.506 -0.213 6.627 1.00 91.62 90 GLY A N 1
ATOM 713 C CA . GLY A 1 90 ? 3.673 -1.180 5.543 1.00 91.62 90 GLY A CA 1
ATOM 714 C C . GLY A 1 90 ? 3.868 -2.609 6.058 1.00 91.62 90 GLY A C 1
ATOM 715 O O . GLY A 1 90 ? 3.207 -3.531 5.584 1.00 91.62 90 GLY A O 1
ATOM 716 N N . ALA A 1 91 ? 4.713 -2.794 7.074 1.00 92.00 91 ALA A N 1
ATOM 717 C CA . ALA A 1 91 ? 4.965 -4.102 7.671 1.00 92.00 91 ALA A CA 1
ATOM 718 C C . ALA A 1 91 ? 3.684 -4.727 8.249 1.00 92.00 91 ALA A C 1
ATOM 720 O O . ALA A 1 91 ? 3.345 -5.860 7.901 1.00 92.00 91 ALA A O 1
ATOM 721 N N . VAL A 1 92 ? 2.932 -3.982 9.065 1.00 94.88 92 VAL A N 1
ATOM 722 C CA . VAL A 1 92 ? 1.670 -4.472 9.644 1.00 94.88 92 VAL A CA 1
ATOM 723 C C . VAL A 1 92 ? 0.601 -4.662 8.571 1.00 94.88 92 VAL A C 1
ATOM 725 O O . VAL A 1 92 ? -0.122 -5.656 8.600 1.00 94.88 92 VAL A O 1
ATOM 728 N N . PHE A 1 93 ? 0.522 -3.763 7.587 1.00 94.44 93 PHE A N 1
ATOM 729 C CA . PHE A 1 93 ? -0.442 -3.864 6.495 1.00 94.44 93 PHE A CA 1
ATOM 730 C C . PHE A 1 93 ? -0.268 -5.188 5.751 1.00 94.44 93 PHE A C 1
ATOM 732 O O . PHE A 1 93 ? -1.251 -5.870 5.499 1.00 94.44 93 PHE A O 1
ATOM 739 N N . THR A 1 94 ? 0.971 -5.605 5.475 1.00 91.31 94 THR A N 1
ATOM 740 C CA . THR A 1 94 ? 1.253 -6.866 4.764 1.00 91.31 94 THR A CA 1
ATOM 741 C C . THR A 1 94 ? 1.032 -8.134 5.591 1.00 91.31 94 THR A C 1
ATOM 743 O O . THR A 1 94 ? 0.902 -9.211 5.009 1.00 91.31 94 THR A O 1
ATOM 746 N N . SER A 1 95 ? 0.954 -8.016 6.920 1.00 92.06 95 SER A N 1
ATOM 747 C CA . SER A 1 95 ? 0.727 -9.119 7.862 1.00 92.06 95 SER A CA 1
ATOM 748 C C . SER A 1 95 ? -0.320 -8.716 8.916 1.00 92.06 95 SER A C 1
ATOM 750 O O . SER A 1 95 ? 0.015 -8.473 10.080 1.00 92.06 95 SER A O 1
ATOM 752 N N . PRO A 1 96 ? -1.610 -8.628 8.536 1.00 93.81 96 PRO A N 1
ATOM 753 C CA . PRO A 1 96 ? -2.647 -7.996 9.356 1.00 93.81 96 PRO A CA 1
ATOM 754 C C . PRO A 1 96 ? -3.194 -8.885 10.491 1.00 93.81 96 PRO A C 1
ATOM 756 O O . PRO A 1 96 ? -4.238 -8.589 11.077 1.00 93.81 96 PRO A O 1
ATOM 759 N N . ALA A 1 97 ? -2.505 -9.976 10.829 1.00 95.06 97 ALA A N 1
ATOM 760 C CA . ALA A 1 97 ? -2.857 -10.888 11.916 1.00 95.06 97 ALA A CA 1
ATOM 761 C C . ALA A 1 97 ? -2.318 -10.391 13.275 1.00 95.06 97 ALA A C 1
ATOM 763 O O . ALA A 1 97 ? -1.560 -11.085 13.954 1.00 95.06 97 ALA A O 1
ATOM 764 N N . VAL A 1 98 ? -2.696 -9.174 13.675 1.00 95.25 98 VAL A N 1
ATOM 765 C CA . VAL A 1 98 ? -2.206 -8.497 14.894 1.00 95.25 98 VAL A CA 1
ATOM 766 C C . VAL A 1 98 ? -3.348 -8.063 15.813 1.00 95.25 98 VAL A C 1
ATOM 768 O O . VAL A 1 98 ? -4.493 -7.923 15.381 1.00 95.25 98 VAL A O 1
ATOM 771 N N . GLY A 1 99 ? -3.045 -7.846 17.097 1.00 95.50 99 GLY A N 1
ATOM 772 C CA . GLY A 1 99 ? -4.020 -7.389 18.094 1.00 95.50 99 GLY A CA 1
ATOM 773 C C . GLY A 1 99 ? -5.276 -8.265 18.132 1.00 95.50 99 GLY A C 1
ATOM 774 O O . GLY A 1 99 ? -5.186 -9.496 18.113 1.00 95.50 99 GLY A O 1
ATOM 775 N N . ARG A 1 100 ? -6.461 -7.642 18.143 1.00 96.88 100 ARG A N 1
ATOM 776 C CA . ARG A 1 100 ? -7.742 -8.373 18.088 1.00 96.88 100 ARG A CA 1
ATOM 777 C C . ARG A 1 100 ? -7.914 -9.214 16.812 1.00 96.88 100 ARG A C 1
ATOM 779 O O . ARG A 1 100 ? -8.559 -10.259 16.866 1.00 96.88 100 ARG A O 1
ATOM 786 N N . PHE A 1 101 ? -7.290 -8.836 15.694 1.00 96.31 101 PHE A N 1
ATOM 787 C CA . PHE A 1 101 ? -7.383 -9.590 14.438 1.00 96.31 101 PHE A CA 1
ATOM 788 C C . PHE A 1 101 ? -6.585 -10.893 14.437 1.00 96.31 101 PHE A C 1
ATOM 790 O O . PHE A 1 101 ? -6.864 -11.755 13.608 1.00 96.31 101 PHE A O 1
ATOM 797 N N . GLN A 1 102 ? -5.640 -11.088 15.361 1.00 94.81 102 GLN A N 1
ATOM 798 C CA . GLN A 1 102 ? -4.828 -12.309 15.431 1.00 94.81 102 GLN A CA 1
ATOM 799 C C . GLN A 1 102 ? -5.671 -13.578 15.653 1.00 94.81 102 GLN A C 1
ATOM 801 O O . GLN A 1 102 ? -5.278 -14.668 15.251 1.00 94.81 102 GLN A O 1
ATOM 806 N N . LYS A 1 103 ? -6.835 -13.442 16.298 1.00 88.75 103 LYS A N 1
ATOM 807 C CA . LYS A 1 103 ? -7.713 -14.564 16.669 1.00 88.75 103 LYS A CA 1
ATOM 808 C C . LYS A 1 103 ? -8.797 -14.871 15.634 1.00 88.75 103 LYS A C 1
ATOM 810 O O . LYS A 1 103 ? -9.617 -15.754 15.862 1.00 88.75 103 LYS A O 1
ATOM 815 N N . ILE A 1 104 ? -8.839 -14.125 14.533 1.00 91.06 104 ILE A N 1
ATOM 816 C CA . ILE A 1 104 ? -9.849 -14.299 13.489 1.00 91.06 104 ILE A CA 1
ATOM 817 C C . ILE A 1 104 ? -9.408 -15.425 12.556 1.00 91.06 104 ILE A C 1
ATOM 819 O O . ILE A 1 104 ? -8.270 -15.440 12.101 1.00 91.06 104 ILE A O 1
ATOM 823 N N . GLU A 1 105 ? -10.296 -16.369 12.263 1.00 85.75 105 GLU A N 1
ATOM 824 C CA . GLU A 1 105 ? -9.975 -17.503 11.387 1.00 85.75 105 GLU A CA 1
ATOM 825 C C . GLU A 1 105 ? -9.779 -17.058 9.929 1.00 85.75 105 GLU A C 1
ATOM 827 O O . GLU A 1 105 ? -8.826 -17.461 9.272 1.00 85.75 105 GLU A O 1
ATOM 832 N N . ALA A 1 106 ? -10.629 -16.145 9.447 1.00 85.75 106 ALA A N 1
ATOM 833 C CA . ALA A 1 106 ? -10.493 -15.536 8.128 1.00 85.75 106 ALA A CA 1
ATOM 834 C C . ALA A 1 106 ? -9.405 -14.443 8.131 1.00 85.75 106 ALA A C 1
ATOM 836 O O . ALA A 1 106 ? -9.660 -13.264 8.424 1.00 85.75 106 ALA A O 1
ATOM 837 N N . GLN A 1 107 ? -8.170 -14.836 7.821 1.00 88.56 107 GLN A N 1
ATOM 838 C CA . GLN A 1 107 ? -7.070 -13.910 7.553 1.00 88.56 107 GLN A CA 1
ATOM 839 C C . GLN A 1 107 ? -7.024 -13.538 6.063 1.00 88.56 107 GLN A C 1
ATOM 841 O O . GLN A 1 107 ? -7.349 -14.365 5.211 1.00 88.56 107 GLN A O 1
ATOM 846 N N . PRO A 1 108 ? -6.642 -12.296 5.716 1.00 85.50 108 PRO A N 1
ATOM 847 C CA . PRO A 1 108 ? -6.253 -11.965 4.353 1.00 85.50 108 PRO A CA 1
ATOM 848 C C . PRO A 1 108 ? -5.091 -12.858 3.914 1.00 85.50 108 PRO A C 1
ATOM 850 O O . PRO A 1 108 ? -4.024 -12.841 4.523 1.00 85.50 108 PRO A O 1
ATOM 853 N N . GLU A 1 109 ? -5.311 -13.640 2.864 1.00 79.25 109 GLU A N 1
ATOM 854 C CA . GLU A 1 109 ? -4.296 -14.550 2.343 1.00 79.25 109 GLU A CA 1
ATOM 855 C C . GLU A 1 109 ? -3.377 -13.836 1.340 1.00 79.25 109 GLU A C 1
ATOM 857 O O . GLU A 1 109 ? -3.848 -13.012 0.541 1.00 79.25 109 GLU A O 1
ATOM 862 N N . PRO A 1 110 ? -2.071 -14.162 1.325 1.00 72.88 110 PRO A N 1
ATOM 863 C CA . PRO A 1 110 ? -1.174 -13.738 0.262 1.00 72.88 110 PRO A CA 1
ATOM 864 C C . PRO A 1 110 ? -1.699 -14.176 -1.108 1.00 72.88 110 PRO A C 1
ATOM 866 O O . PRO A 1 110 ? -2.211 -15.284 -1.280 1.00 72.88 110 PRO A O 1
ATOM 869 N N . HIS A 1 111 ? -1.530 -13.317 -2.110 1.00 79.00 111 HIS A N 1
ATOM 870 C CA . HIS A 1 111 ? -1.926 -13.617 -3.480 1.00 79.00 111 HIS A CA 1
ATOM 871 C C . HIS A 1 111 ? -0.685 -13.723 -4.369 1.00 79.00 111 HIS A C 1
ATOM 873 O O . HIS A 1 111 ? 0.054 -12.756 -4.508 1.00 79.00 111 HIS A O 1
ATOM 879 N N . GLU A 1 112 ? -0.451 -14.909 -4.943 1.00 85.06 112 GLU A N 1
ATOM 880 C CA . GLU A 1 112 ? 0.658 -15.198 -5.872 1.00 85.06 112 GLU A CA 1
ATOM 881 C C . GLU A 1 112 ? 0.136 -15.543 -7.284 1.00 85.06 112 GLU A C 1
ATOM 883 O O . GLU A 1 112 ? 0.380 -16.617 -7.862 1.00 85.06 112 GLU A O 1
ATOM 888 N N . ALA A 1 113 ? -0.647 -14.632 -7.851 1.00 90.75 113 ALA A N 1
ATOM 889 C CA . ALA A 1 113 ? -1.217 -14.764 -9.184 1.00 90.75 113 ALA A CA 1
ATOM 890 C C . ALA A 1 113 ? -0.227 -14.407 -10.304 1.00 90.75 113 ALA A C 1
ATOM 892 O O . ALA A 1 113 ? -0.252 -15.050 -11.356 1.00 90.75 113 ALA A O 1
ATOM 893 N N . LEU A 1 114 ? 0.670 -13.439 -10.094 1.00 94.62 114 LEU A N 1
ATOM 894 C CA . LEU A 1 114 ? 1.568 -12.942 -11.140 1.00 94.62 114 LEU A CA 1
ATOM 895 C C . LEU A 1 114 ? 2.732 -13.910 -11.376 1.00 94.62 114 LEU A C 1
ATOM 897 O O . LEU A 1 114 ? 3.541 -14.175 -10.483 1.00 94.62 114 LEU A O 1
ATOM 901 N N . LYS A 1 115 ? 2.859 -14.436 -12.596 1.00 95.38 115 LYS A N 1
ATOM 902 C CA . LYS A 1 115 ? 3.848 -15.484 -12.908 1.00 95.38 115 LYS A CA 1
ATOM 903 C C . LYS A 1 115 ? 5.170 -14.926 -13.415 1.00 95.38 115 LYS A C 1
ATOM 905 O O . LYS A 1 115 ? 6.190 -15.607 -13.347 1.00 95.38 115 LYS A O 1
ATOM 910 N N . SER A 1 116 ? 5.177 -13.682 -13.881 1.00 96.31 116 SER A N 1
ATOM 911 C CA . SER A 1 116 ? 6.362 -13.040 -14.433 1.00 96.31 116 SER A CA 1
ATOM 912 C C . SER A 1 116 ? 6.473 -11.566 -14.048 1.00 96.31 116 SER A C 1
ATOM 914 O O . SER A 1 116 ? 5.484 -10.895 -13.757 1.00 96.31 116 SER A O 1
ATOM 916 N N . TYR A 1 117 ? 7.695 -11.031 -14.147 1.00 96.00 117 TYR A N 1
ATOM 917 C CA . TYR A 1 117 ? 7.930 -9.589 -14.027 1.00 96.00 117 TYR A CA 1
ATOM 918 C C . TYR A 1 117 ? 7.150 -8.793 -15.084 1.00 96.00 117 TYR A C 1
ATOM 920 O O . TYR A 1 117 ? 6.783 -7.650 -14.851 1.00 96.00 117 TYR A O 1
ATOM 928 N N . SER A 1 118 ? 6.885 -9.397 -16.249 1.00 97.94 118 SER A N 1
ATOM 929 C CA . SER A 1 118 ? 6.080 -8.776 -17.301 1.00 97.94 118 SER A CA 1
ATOM 930 C C . SER A 1 118 ? 4.631 -8.571 -16.857 1.00 97.94 118 SER A C 1
ATOM 932 O O . SER A 1 118 ? 4.074 -7.508 -17.114 1.00 97.94 118 SER A O 1
ATOM 934 N N . ASP A 1 119 ? 4.036 -9.549 -16.168 1.00 97.69 119 ASP A N 1
ATOM 935 C CA . ASP A 1 119 ? 2.668 -9.431 -15.644 1.00 97.69 119 ASP A CA 1
ATOM 936 C C . ASP A 1 119 ? 2.584 -8.304 -14.612 1.00 97.69 119 ASP A C 1
ATOM 938 O O . ASP A 1 119 ? 1.703 -7.451 -14.687 1.00 97.69 119 ASP A O 1
ATOM 942 N N . PHE A 1 120 ? 3.559 -8.255 -13.701 1.00 97.62 120 PHE A N 1
ATOM 943 C CA . PHE A 1 120 ? 3.684 -7.186 -12.713 1.00 97.62 120 PHE A CA 1
ATOM 944 C C . PHE A 1 120 ? 3.863 -5.809 -13.349 1.00 97.62 120 PHE A C 1
ATOM 946 O O . PHE A 1 120 ? 3.076 -4.901 -13.093 1.00 97.62 120 PHE A O 1
ATOM 953 N N . SER A 1 121 ? 4.857 -5.663 -14.225 1.00 98.06 121 SER A N 1
ATOM 954 C CA . SER A 1 121 ? 5.191 -4.390 -14.864 1.00 98.06 121 SER A CA 1
ATOM 955 C C . SER A 1 121 ? 4.035 -3.837 -15.703 1.00 98.06 121 SER A C 1
ATOM 957 O O . SER A 1 121 ? 3.837 -2.623 -15.761 1.00 98.06 121 SER A O 1
ATOM 959 N N . ARG A 1 122 ? 3.211 -4.712 -16.298 1.00 98.44 122 ARG A N 1
ATOM 960 C CA . ARG A 1 122 ? 1.977 -4.310 -16.980 1.00 98.44 122 ARG A CA 1
ATOM 961 C C . ARG A 1 122 ? 0.998 -3.621 -16.030 1.00 98.44 122 ARG A C 1
ATOM 963 O O . ARG A 1 122 ? 0.500 -2.550 -16.367 1.00 98.44 122 ARG A O 1
ATOM 970 N N . ILE A 1 123 ? 0.711 -4.221 -14.876 1.00 98.06 123 ILE A N 1
ATOM 971 C CA . ILE A 1 123 ? -0.241 -3.657 -13.908 1.00 98.06 123 ILE A CA 1
ATOM 972 C C . ILE A 1 123 ? 0.332 -2.372 -13.303 1.00 98.06 123 ILE A C 1
ATOM 974 O O . ILE A 1 123 ? -0.324 -1.336 -13.368 1.00 98.06 123 ILE A O 1
ATOM 978 N N . GLU A 1 124 ? 1.578 -2.407 -12.824 1.00 97.56 124 GLU A N 1
ATOM 979 C CA . GLU A 1 124 ? 2.289 -1.254 -12.250 1.00 97.56 124 GLU A CA 1
ATOM 980 C C . GLU A 1 124 ? 2.306 -0.061 -13.222 1.00 97.56 124 GLU A C 1
ATOM 982 O O . GLU A 1 124 ? 1.997 1.069 -12.845 1.00 97.56 124 GLU A O 1
ATOM 987 N N . SER A 1 125 ? 2.585 -0.307 -14.508 1.00 97.94 125 SER A N 1
ATOM 988 C CA . SER A 1 125 ? 2.567 0.743 -15.533 1.00 97.94 125 SER A CA 1
ATOM 989 C C . SER A 1 125 ? 1.165 1.295 -15.785 1.00 97.94 125 SER A C 1
ATOM 991 O O . SER A 1 125 ? 1.023 2.505 -15.963 1.00 97.94 125 SER A O 1
ATOM 993 N N . HIS A 1 126 ? 0.129 0.446 -15.795 1.00 98.06 126 HIS A N 1
ATOM 994 C CA . HIS A 1 126 ? -1.256 0.901 -15.950 1.00 98.06 126 HIS A CA 1
ATOM 995 C C . HIS A 1 126 ? -1.637 1.832 -14.794 1.00 98.06 126 HIS A C 1
ATOM 997 O O . HIS A 1 126 ? -2.085 2.950 -15.035 1.00 98.06 126 HIS A O 1
ATOM 1003 N N . LEU A 1 127 ? -1.373 1.412 -13.554 1.00 97.19 127 LEU A N 1
ATOM 1004 C CA . LEU A 1 127 ? -1.655 2.200 -12.353 1.00 97.19 127 LEU A CA 1
ATOM 1005 C C . LEU A 1 127 ? -0.876 3.516 -12.339 1.00 97.19 127 LEU A C 1
ATOM 1007 O O . LEU A 1 127 ? -1.445 4.559 -12.032 1.00 97.19 127 LEU A O 1
ATOM 1011 N N . SER A 1 128 ? 0.407 3.486 -12.709 1.00 96.31 128 SER A N 1
ATOM 1012 C CA . SER A 1 128 ? 1.252 4.681 -12.766 1.00 96.31 128 SER A CA 1
ATOM 1013 C C . SER A 1 128 ? 0.713 5.720 -13.755 1.00 96.31 128 SER A C 1
ATOM 1015 O O . SER A 1 128 ? 0.618 6.906 -13.420 1.00 96.31 128 SER A O 1
ATOM 1017 N N . VAL A 1 129 ? 0.320 5.292 -14.960 1.00 96.19 129 VAL A N 1
ATOM 1018 C CA . VAL A 1 129 ? -0.226 6.203 -15.975 1.00 96.19 129 VAL A CA 1
ATOM 1019 C C . VAL A 1 129 ? -1.616 6.697 -15.572 1.00 96.19 129 VAL A C 1
ATOM 1021 O O . VAL A 1 129 ? -1.833 7.907 -15.592 1.00 96.19 129 VAL A O 1
ATOM 1024 N N . ALA A 1 130 ? -2.509 5.804 -15.133 1.00 94.50 130 ALA A N 1
ATOM 1025 C CA . ALA A 1 130 ? -3.845 6.151 -14.640 1.00 94.50 130 ALA A CA 1
ATOM 1026 C C . ALA A 1 130 ? -3.775 7.193 -13.509 1.00 94.50 130 ALA A C 1
ATOM 1028 O O . ALA A 1 130 ? -4.429 8.234 -13.552 1.00 94.50 130 ALA A O 1
ATOM 1029 N N . SER A 1 131 ? -2.888 6.973 -12.534 1.00 93.75 131 SER A N 1
ATOM 1030 C CA . SER A 1 131 ? -2.668 7.901 -11.426 1.00 93.75 131 SER A CA 1
ATOM 1031 C C . SER A 1 131 ? -2.145 9.264 -11.889 1.00 93.75 131 SER A C 1
ATOM 1033 O O . SER A 1 131 ? -2.532 10.279 -11.311 1.00 93.75 131 SER A O 1
ATOM 1035 N N . THR A 1 132 ? -1.290 9.310 -12.917 1.00 93.44 132 THR A N 1
ATOM 1036 C CA . THR A 1 132 ? -0.731 10.567 -13.452 1.00 93.44 132 THR A CA 1
ATOM 1037 C C . THR A 1 132 ? -1.814 11.459 -14.062 1.00 93.44 132 THR A C 1
ATOM 1039 O O . THR A 1 132 ? -1.708 12.682 -13.996 1.00 93.44 132 THR A O 1
ATOM 1042 N N . ILE A 1 133 ? -2.873 10.863 -14.615 1.00 92.50 133 ILE A N 1
ATOM 1043 C CA . ILE A 1 133 ? -4.023 11.586 -15.178 1.00 92.50 133 ILE A CA 1
ATOM 1044 C C . ILE A 1 133 ? -5.196 11.715 -14.190 1.00 92.50 133 ILE A C 1
ATOM 1046 O O . ILE A 1 133 ? -6.262 12.207 -14.546 1.00 92.50 133 ILE A O 1
ATOM 1050 N N . GLY A 1 134 ? -5.003 11.306 -12.932 1.00 91.56 134 GLY A N 1
ATOM 1051 C CA . GLY A 1 134 ? -5.997 11.450 -11.868 1.00 91.56 134 GLY A CA 1
ATOM 1052 C C . GLY A 1 134 ? -7.147 10.441 -11.905 1.00 91.56 134 GLY A C 1
ATOM 1053 O O . GLY A 1 134 ? -8.159 10.674 -11.233 1.00 91.56 134 GLY A O 1
ATOM 1054 N N . GLU A 1 135 ? -7.005 9.343 -12.652 1.00 92.25 135 GLU A N 1
ATOM 1055 C CA . GLU A 1 135 ? -7.959 8.234 -12.627 1.00 92.25 135 GLU A CA 1
ATOM 1056 C C . GLU A 1 135 ? -7.905 7.464 -11.303 1.00 92.25 135 GLU A C 1
ATOM 1058 O O . GLU A 1 135 ? -6.876 7.393 -10.625 1.00 92.25 135 GLU A O 1
ATOM 1063 N N . ASP A 1 136 ? -9.047 6.884 -10.929 1.00 91.12 136 ASP A N 1
ATOM 1064 C CA . ASP A 1 136 ? -9.134 6.001 -9.772 1.00 91.12 136 ASP A CA 1
ATOM 1065 C C . ASP A 1 136 ? -8.439 4.669 -10.082 1.00 91.12 136 ASP A C 1
ATOM 1067 O O . ASP A 1 136 ? -8.740 3.999 -11.070 1.00 91.12 136 ASP A O 1
ATOM 1071 N N . ILE A 1 137 ? -7.517 4.270 -9.212 1.00 92.06 137 ILE A N 1
ATOM 1072 C CA . ILE A 1 137 ? -6.758 3.029 -9.350 1.00 92.06 137 ILE A CA 1
ATOM 1073 C C . ILE A 1 137 ? -7.581 1.784 -8.988 1.00 92.06 137 ILE A C 1
ATOM 1075 O O . ILE A 1 137 ? -7.223 0.686 -9.412 1.00 92.06 137 ILE A O 1
ATOM 1079 N N . HIS A 1 138 ? -8.683 1.915 -8.235 1.00 91.94 138 HIS A N 1
ATOM 1080 C CA . HIS A 1 138 ? -9.469 0.749 -7.811 1.00 91.94 138 HIS A CA 1
ATOM 1081 C C . HIS A 1 138 ? -10.134 0.031 -8.997 1.00 91.94 138 HIS A C 1
ATOM 1083 O O . HIS A 1 138 ? -9.947 -1.183 -9.111 1.00 91.94 138 HIS A O 1
ATOM 1089 N N . PRO A 1 139 ? -10.830 0.720 -9.929 1.00 94.81 139 PRO A N 1
ATOM 1090 C CA . PRO A 1 139 ? -11.337 0.081 -11.144 1.00 94.81 139 PRO A CA 1
ATOM 1091 C C . PRO A 1 139 ? -10.231 -0.532 -12.012 1.00 94.81 139 PRO A C 1
ATOM 1093 O O . PRO A 1 139 ? -10.422 -1.599 -12.598 1.00 94.81 139 PRO A O 1
ATOM 1096 N N . VAL A 1 140 ? -9.055 0.104 -12.067 1.00 95.75 140 VAL A N 1
ATOM 1097 C CA . VAL A 1 140 ? -7.902 -0.416 -12.816 1.00 95.75 140 VAL A CA 1
ATOM 1098 C C . VAL A 1 140 ? -7.442 -1.753 -12.232 1.00 95.75 140 VAL A C 1
ATOM 1100 O O . VAL A 1 140 ? -7.322 -2.726 -12.973 1.00 95.75 140 VAL A O 1
ATOM 1103 N N . LEU A 1 141 ? -7.251 -1.846 -10.914 1.00 95.75 141 LEU A N 1
ATOM 1104 C CA . LEU A 1 141 ? -6.895 -3.101 -10.236 1.00 95.75 141 LEU A CA 1
ATOM 1105 C C . LEU A 1 141 ? -7.960 -4.187 -10.412 1.00 95.75 141 LEU A C 1
ATOM 1107 O O . LEU A 1 141 ? -7.631 -5.333 -10.724 1.00 95.75 141 LEU A O 1
ATOM 1111 N N . GLN A 1 142 ? -9.237 -3.818 -10.292 1.00 94.75 142 GLN A N 1
ATOM 1112 C CA . GLN A 1 142 ? -10.355 -4.737 -10.505 1.00 94.75 142 GLN A CA 1
ATOM 1113 C C . GLN A 1 142 ? -10.366 -5.312 -11.925 1.00 94.75 142 GLN A C 1
ATOM 1115 O O . GLN A 1 142 ? -10.663 -6.493 -12.093 1.00 94.75 142 GLN A O 1
ATOM 1120 N N . SER A 1 143 ? -9.978 -4.529 -12.941 1.00 96.00 143 SER A N 1
ATOM 1121 C CA . SER A 1 143 ? -9.855 -5.022 -14.323 1.00 96.00 143 SER A CA 1
ATOM 1122 C C . SER A 1 143 ? -8.805 -6.132 -14.484 1.00 96.00 143 SER A C 1
ATOM 1124 O O . SER A 1 143 ? -8.888 -6.931 -15.416 1.00 96.00 143 SER A O 1
ATOM 1126 N N . TYR A 1 144 ? -7.851 -6.217 -13.552 1.00 96.00 144 TYR A N 1
ATOM 1127 C CA . TYR A 1 144 ? -6.858 -7.287 -13.463 1.00 96.00 144 TYR A CA 1
ATOM 1128 C C . TYR A 1 144 ? -7.237 -8.392 -12.467 1.00 96.00 144 TYR A C 1
ATOM 1130 O O . TYR A 1 144 ? -6.475 -9.341 -12.306 1.00 96.00 144 TYR A O 1
ATOM 1138 N N . GLY A 1 145 ? -8.396 -8.294 -11.811 1.00 93.81 145 GLY A N 1
ATOM 1139 C CA . GLY A 1 145 ? -8.844 -9.263 -10.811 1.00 93.81 145 GLY A CA 1
ATOM 1140 C C . GLY A 1 145 ? -8.154 -9.130 -9.452 1.00 93.81 145 GLY A C 1
ATOM 1141 O O . GLY A 1 145 ? -8.151 -10.096 -8.696 1.00 93.81 145 GLY A O 1
ATOM 1142 N N . PHE A 1 146 ? -7.581 -7.964 -9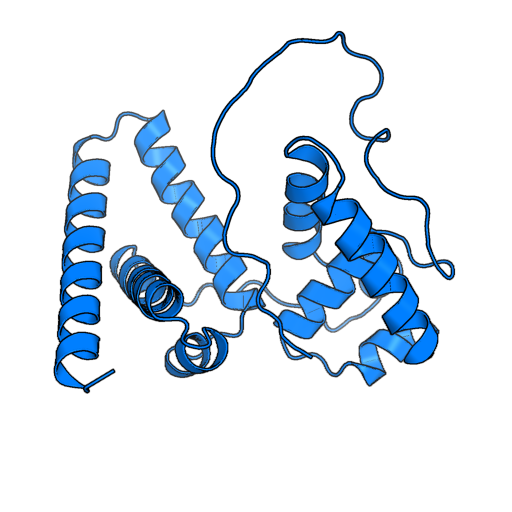.136 1.00 94.44 146 PHE A N 1
ATOM 1143 C CA . PHE A 1 146 ? -6.912 -7.710 -7.859 1.00 94.44 146 PHE A CA 1
ATOM 1144 C C . PHE A 1 146 ? -7.733 -6.788 -6.957 1.00 94.44 146 PHE A C 1
ATOM 1146 O O . PHE A 1 146 ? -8.306 -5.789 -7.402 1.00 94.44 146 PHE A O 1
ATOM 1153 N N . THR A 1 147 ? -7.710 -7.075 -5.658 1.00 93.81 147 THR A N 1
ATOM 1154 C CA . THR A 1 147 ? -7.942 -6.058 -4.626 1.00 93.81 147 THR A CA 1
ATOM 1155 C C . THR A 1 147 ? -6.679 -5.213 -4.423 1.00 93.81 147 THR A C 1
ATOM 1157 O O . THR A 1 147 ? -5.581 -5.604 -4.832 1.00 93.81 147 THR A O 1
ATOM 1160 N N . LEU A 1 148 ? -6.806 -4.053 -3.767 1.00 92.25 148 LEU A N 1
ATOM 1161 C CA . LEU A 1 148 ? -5.639 -3.230 -3.429 1.00 92.25 148 LEU A CA 1
ATOM 1162 C C . LEU A 1 148 ? -4.662 -3.999 -2.535 1.00 92.25 148 LEU A C 1
ATOM 1164 O O . LEU A 1 148 ? -3.463 -3.987 -2.795 1.00 92.25 148 LEU A O 1
ATOM 1168 N N . TYR A 1 149 ? -5.181 -4.726 -1.543 1.00 92.88 149 TYR A N 1
ATOM 1169 C CA . TYR A 1 149 ? -4.360 -5.552 -0.660 1.00 92.88 149 TYR A CA 1
ATOM 1170 C C . TYR A 1 149 ? -3.561 -6.606 -1.436 1.00 92.88 149 TYR A C 1
ATOM 1172 O O . TYR A 1 149 ? -2.340 -6.673 -1.316 1.00 92.88 149 TYR A O 1
ATOM 1180 N N . GLN A 1 150 ? -4.233 -7.390 -2.284 1.00 93.44 150 GLN A N 1
ATOM 1181 C CA . GLN A 1 150 ? -3.587 -8.439 -3.076 1.00 93.44 150 GLN A CA 1
ATOM 1182 C C . GLN A 1 150 ? -2.499 -7.875 -3.994 1.00 93.44 150 GLN A C 1
ATOM 1184 O O . GLN A 1 150 ? -1.421 -8.459 -4.108 1.00 93.44 150 GLN A O 1
ATOM 1189 N N . TYR A 1 151 ? -2.764 -6.725 -4.620 1.00 94.31 151 TYR A N 1
ATOM 1190 C CA . TYR A 1 151 ? -1.769 -6.044 -5.437 1.00 94.31 151 TYR A CA 1
ATOM 1191 C C . TYR A 1 151 ? -0.548 -5.616 -4.619 1.00 94.31 151 TYR A C 1
ATOM 1193 O O . TYR A 1 151 ? 0.576 -5.844 -5.053 1.00 94.31 151 TYR A O 1
ATOM 1201 N N . THR A 1 152 ? -0.739 -5.044 -3.426 1.00 92.50 152 THR A N 1
ATOM 1202 C CA . THR A 1 152 ? 0.374 -4.652 -2.550 1.00 92.50 152 THR A CA 1
ATOM 1203 C C . THR A 1 152 ? 1.266 -5.843 -2.186 1.00 92.50 152 THR A C 1
ATOM 1205 O O . THR A 1 152 ? 2.491 -5.709 -2.210 1.00 92.50 152 THR A O 1
ATOM 1208 N N . GLN A 1 153 ? 0.689 -7.022 -1.921 1.00 91.81 153 GLN A N 1
ATOM 1209 C CA . GLN A 1 153 ? 1.471 -8.238 -1.652 1.00 91.81 153 GLN A CA 1
ATOM 1210 C C . GLN A 1 153 ? 2.337 -8.636 -2.860 1.00 91.81 153 GLN A C 1
ATOM 1212 O O . GLN A 1 153 ? 3.532 -8.908 -2.714 1.00 91.81 153 GLN A O 1
ATOM 1217 N N . GLU A 1 154 ? 1.758 -8.616 -4.062 1.00 93.56 154 GLU A N 1
ATOM 1218 C CA . GLU A 1 154 ? 2.487 -8.891 -5.303 1.00 93.56 154 GLU A CA 1
ATOM 1219 C C . GLU A 1 154 ? 3.574 -7.852 -5.588 1.00 93.56 154 GLU A C 1
ATOM 1221 O O . GLU A 1 154 ? 4.704 -8.209 -5.933 1.00 93.56 154 GLU A O 1
ATOM 1226 N N . ALA A 1 155 ? 3.257 -6.569 -5.416 1.00 93.69 155 ALA A N 1
ATOM 1227 C CA . ALA A 1 155 ? 4.189 -5.475 -5.637 1.00 93.69 155 ALA A CA 1
ATOM 1228 C C . ALA A 1 155 ? 5.416 -5.616 -4.736 1.00 93.69 155 ALA A C 1
ATOM 1230 O O . ALA A 1 155 ? 6.541 -5.594 -5.231 1.00 93.69 155 ALA A O 1
ATOM 1231 N N . ASN A 1 156 ? 5.223 -5.879 -3.441 1.00 91.06 156 ASN A N 1
ATOM 1232 C CA . ASN A 1 156 ? 6.326 -6.112 -2.508 1.00 91.06 156 ASN A CA 1
ATOM 1233 C C . ASN A 1 156 ? 7.223 -7.274 -2.954 1.00 91.06 156 ASN A C 1
ATOM 1235 O O . ASN A 1 156 ? 8.449 -7.137 -2.995 1.00 91.06 156 ASN A O 1
ATOM 1239 N N . ARG A 1 157 ? 6.625 -8.399 -3.366 1.00 92.12 157 ARG A N 1
ATOM 1240 C CA . ARG A 1 157 ? 7.370 -9.560 -3.872 1.00 92.12 157 ARG A CA 1
ATOM 1241 C C . ARG A 1 157 ? 8.219 -9.202 -5.093 1.00 92.12 157 ARG A C 1
ATOM 1243 O O . ARG A 1 157 ? 9.401 -9.551 -5.147 1.00 92.12 157 ARG A O 1
ATOM 1250 N N . TRP A 1 158 ? 7.655 -8.501 -6.075 1.00 95.12 158 TRP A N 1
ATOM 1251 C CA . TRP A 1 158 ? 8.387 -8.126 -7.288 1.00 95.12 158 TRP A CA 1
ATOM 1252 C C . TRP A 1 158 ? 9.399 -7.003 -7.060 1.00 95.12 158 TRP A C 1
ATOM 1254 O O . TRP A 1 158 ? 10.475 -7.032 -7.664 1.00 95.12 158 TRP A O 1
ATOM 1264 N N . HIS A 1 159 ? 9.131 -6.062 -6.157 1.00 93.94 159 HIS A N 1
ATOM 1265 C CA . HIS A 1 159 ? 10.117 -5.074 -5.728 1.00 93.94 159 HIS A CA 1
ATOM 1266 C C . HIS A 1 159 ? 11.326 -5.741 -5.070 1.00 93.94 159 HIS A C 1
ATOM 1268 O O . HIS A 1 159 ? 12.454 -5.360 -5.384 1.00 93.94 159 HIS A O 1
ATOM 1274 N N . GLU A 1 160 ? 11.140 -6.795 -4.271 1.00 92.94 160 GLU A N 1
ATOM 1275 C CA . GLU A 1 160 ? 12.264 -7.574 -3.739 1.00 92.94 160 GLU A CA 1
ATOM 1276 C C . GLU A 1 160 ? 13.048 -8.313 -4.828 1.00 92.94 160 GLU A C 1
ATOM 1278 O O . GLU A 1 160 ? 14.280 -8.366 -4.778 1.00 92.94 160 GLU A O 1
ATOM 1283 N N . VAL A 1 161 ? 12.378 -8.825 -5.866 1.00 93.31 161 VAL A N 1
ATOM 1284 C CA . VAL A 1 161 ? 13.064 -9.393 -7.041 1.00 93.31 161 VAL A CA 1
ATOM 1285 C C . VAL A 1 161 ? 13.948 -8.337 -7.719 1.00 93.31 161 VAL A C 1
ATOM 1287 O O . VAL A 1 161 ? 15.116 -8.615 -8.013 1.00 93.31 161 VAL A O 1
ATOM 1290 N N . ARG A 1 162 ? 13.444 -7.110 -7.916 1.00 93.69 162 ARG A N 1
ATOM 1291 C CA . ARG A 1 162 ? 14.236 -5.988 -8.462 1.00 93.69 162 ARG A CA 1
ATOM 1292 C C . ARG A 1 162 ? 15.396 -5.611 -7.544 1.00 93.69 162 ARG A C 1
ATOM 1294 O O . ARG A 1 162 ? 16.533 -5.489 -8.000 1.00 93.69 162 ARG A O 1
ATOM 1301 N N . ALA A 1 163 ? 15.127 -5.453 -6.249 1.00 94.62 163 ALA A N 1
ATOM 1302 C CA . ALA A 1 163 ? 16.127 -5.083 -5.254 1.00 94.62 163 ALA A CA 1
ATOM 1303 C C . ALA A 1 163 ? 17.241 -6.133 -5.175 1.00 94.62 163 ALA A C 1
ATOM 1305 O O . ALA A 1 163 ? 18.421 -5.791 -5.129 1.00 94.62 163 ALA A O 1
ATOM 1306 N N . LYS A 1 164 ? 16.895 -7.423 -5.246 1.00 95.44 164 LYS A N 1
ATOM 1307 C CA . LYS A 1 164 ? 17.863 -8.521 -5.323 1.00 95.44 164 LYS A CA 1
ATOM 1308 C C . LYS A 1 164 ? 18.735 -8.428 -6.575 1.00 95.44 164 LYS A C 1
ATOM 1310 O O . LYS A 1 164 ? 19.951 -8.582 -6.456 1.00 95.44 164 LYS A O 1
ATOM 1315 N N . ALA A 1 165 ? 18.163 -8.160 -7.750 1.00 94.56 165 ALA A N 1
ATOM 1316 C CA . ALA A 1 165 ? 18.942 -7.980 -8.978 1.00 94.56 165 ALA A CA 1
ATOM 1317 C C . ALA A 1 165 ? 19.944 -6.817 -8.850 1.00 94.56 165 ALA A C 1
ATOM 1319 O O . ALA A 1 165 ? 21.112 -6.978 -9.203 1.00 94.56 165 ALA A O 1
ATOM 1320 N N . ALA A 1 166 ? 19.522 -5.695 -8.256 1.00 95.06 166 ALA A N 1
ATOM 1321 C CA . ALA A 1 166 ? 20.392 -4.553 -7.970 1.00 95.06 166 ALA A CA 1
ATOM 1322 C C . ALA A 1 166 ? 21.518 -4.897 -6.979 1.00 95.06 166 ALA A C 1
ATOM 1324 O O . ALA A 1 166 ? 22.688 -4.673 -7.281 1.00 95.06 166 ALA A O 1
ATOM 1325 N N . ARG A 1 167 ? 21.188 -5.506 -5.830 1.00 96.81 167 ARG A N 1
ATOM 1326 C CA . ARG A 1 167 ? 22.165 -5.904 -4.796 1.00 96.81 167 ARG A CA 1
ATOM 1327 C C . ARG A 1 167 ? 23.208 -6.899 -5.310 1.00 96.81 167 ARG A C 1
ATOM 1329 O O . ARG A 1 167 ? 24.346 -6.875 -4.862 1.00 96.81 167 ARG A O 1
ATOM 1336 N N . THR A 1 168 ? 22.820 -7.774 -6.236 1.00 96.62 168 THR A N 1
ATOM 1337 C CA . THR A 1 168 ? 23.706 -8.796 -6.822 1.00 96.62 168 THR A CA 1
ATOM 1338 C C . THR A 1 168 ? 24.444 -8.322 -8.075 1.00 96.62 168 THR A C 1
ATOM 1340 O O . THR A 1 168 ? 25.234 -9.080 -8.630 1.00 96.62 168 THR A O 1
ATOM 1343 N N . GLY A 1 169 ? 24.206 -7.089 -8.537 1.00 95.81 169 GLY A N 1
ATOM 1344 C CA . GLY A 1 169 ? 24.847 -6.548 -9.738 1.00 95.81 169 GLY A CA 1
ATOM 1345 C C . GLY A 1 169 ? 24.439 -7.255 -11.036 1.00 95.81 169 GLY A C 1
ATOM 1346 O O . GLY A 1 169 ? 25.200 -7.245 -12.004 1.00 95.81 169 GLY A O 1
ATOM 1347 N N . ASN A 1 170 ? 23.257 -7.881 -11.084 1.00 97.19 170 ASN A N 1
ATOM 1348 C CA . ASN A 1 170 ? 22.766 -8.565 -12.281 1.00 97.19 170 ASN A CA 1
ATOM 1349 C C . ASN A 1 170 ? 22.280 -7.550 -13.335 1.00 97.19 170 ASN A C 1
ATOM 1351 O O . ASN A 1 170 ? 21.082 -7.336 -13.528 1.00 97.19 170 ASN A O 1
ATOM 1355 N N . ASN A 1 171 ? 23.230 -6.912 -14.021 1.00 96.88 171 ASN A N 1
ATOM 1356 C CA . ASN A 1 171 ? 22.968 -5.839 -14.985 1.00 96.88 171 ASN A CA 1
ATOM 1357 C C . ASN A 1 171 ? 22.085 -6.277 -16.162 1.00 96.88 171 ASN A C 1
ATOM 1359 O O . ASN A 1 171 ? 21.291 -5.474 -16.651 1.00 96.88 171 ASN A O 1
ATOM 1363 N N . ALA A 1 172 ? 22.191 -7.537 -16.598 1.00 97.69 172 ALA A N 1
ATOM 1364 C CA . ALA A 1 172 ? 21.355 -8.075 -17.670 1.00 97.69 172 ALA A CA 1
ATOM 1365 C C . ALA A 1 172 ? 19.875 -8.107 -17.259 1.00 97.69 172 ALA A C 1
ATOM 1367 O O . ALA A 1 172 ? 19.013 -7.648 -18.008 1.00 97.69 172 ALA A O 1
ATOM 1368 N N . GLU A 1 173 ? 19.585 -8.575 -16.043 1.00 96.75 173 GLU A N 1
ATOM 1369 C CA . GLU A 1 173 ? 18.221 -8.598 -15.512 1.00 96.75 173 GLU A CA 1
ATOM 1370 C C . GLU A 1 173 ? 17.678 -7.185 -15.269 1.00 96.75 173 GLU A C 1
ATOM 1372 O O . GLU A 1 173 ? 16.548 -6.889 -15.651 1.00 96.75 173 GLU A O 1
ATOM 1377 N N . ILE A 1 174 ? 18.490 -6.280 -14.713 1.00 97.25 174 ILE A N 1
ATOM 1378 C CA . ILE A 1 174 ? 18.104 -4.873 -14.506 1.00 97.25 174 ILE A CA 1
ATOM 1379 C C . ILE A 1 174 ? 17.742 -4.205 -15.840 1.00 97.25 174 ILE A C 1
ATOM 1381 O O . ILE A 1 174 ? 16.741 -3.490 -15.934 1.00 97.25 174 ILE A O 1
ATOM 1385 N N . TYR A 1 175 ? 18.546 -4.436 -16.881 1.00 97.75 175 TYR A N 1
ATOM 1386 C CA . TYR A 1 175 ? 18.286 -3.900 -18.214 1.00 97.75 175 TYR A CA 1
ATOM 1387 C C . TYR A 1 175 ? 16.994 -4.472 -18.807 1.00 97.75 175 TYR A C 1
ATOM 1389 O O . TYR A 1 175 ? 16.146 -3.708 -19.269 1.00 97.75 175 TYR A O 1
ATOM 1397 N N . ARG A 1 176 ? 16.801 -5.794 -18.719 1.00 97.94 176 ARG A N 1
ATOM 1398 C CA . ARG A 1 176 ? 15.580 -6.471 -19.176 1.00 97.94 176 ARG A CA 1
ATOM 1399 C C . ARG A 1 176 ? 14.331 -5.911 -18.488 1.00 97.94 176 ARG A C 1
ATOM 1401 O O . ARG A 1 176 ? 13.363 -5.573 -19.163 1.00 97.94 176 ARG A O 1
ATOM 1408 N N . GLN A 1 177 ? 14.357 -5.768 -17.162 1.00 97.25 177 GLN A N 1
ATOM 1409 C CA . GLN A 1 177 ? 13.251 -5.198 -16.383 1.00 97.25 177 GLN A CA 1
ATOM 1410 C C . GLN A 1 177 ? 12.926 -3.766 -16.825 1.00 97.25 177 GLN A C 1
ATOM 1412 O O . GLN A 1 177 ? 11.763 -3.438 -17.042 1.00 97.25 177 GLN A O 1
ATOM 1417 N N . ARG A 1 178 ? 13.950 -2.930 -17.046 1.00 97.50 178 ARG A N 1
ATOM 1418 C CA . ARG A 1 178 ? 13.764 -1.555 -17.529 1.00 97.50 178 ARG A CA 1
ATOM 1419 C C . ARG A 1 178 ? 13.089 -1.501 -18.901 1.00 97.50 178 ARG A C 1
ATOM 1421 O O . ARG A 1 178 ? 12.239 -0.641 -19.110 1.00 97.50 178 ARG A O 1
ATOM 1428 N N . GLN A 1 179 ? 13.464 -2.381 -19.829 1.00 98.31 179 GLN A N 1
ATOM 1429 C CA . GLN A 1 179 ? 12.838 -2.426 -21.154 1.00 98.31 179 GLN A CA 1
ATOM 1430 C C . GLN A 1 179 ? 11.351 -2.785 -21.065 1.00 98.31 179 GLN A C 1
ATOM 1432 O O . GLN A 1 179 ? 10.530 -2.158 -21.730 1.00 98.31 179 GLN A O 1
ATOM 1437 N N . ILE A 1 180 ? 11.007 -3.750 -20.210 1.00 98.38 180 ILE A N 1
ATOM 1438 C CA . ILE A 1 180 ? 9.618 -4.157 -19.970 1.00 98.38 180 ILE A CA 1
ATOM 1439 C C . ILE A 1 180 ? 8.810 -2.993 -19.378 1.00 98.38 180 ILE A C 1
ATOM 1441 O O . ILE A 1 180 ? 7.744 -2.671 -19.905 1.00 98.38 180 ILE A O 1
ATOM 1445 N N . ASP A 1 181 ? 9.348 -2.314 -18.358 1.00 97.62 181 ASP A N 1
ATOM 1446 C CA . ASP A 1 181 ? 8.712 -1.139 -17.742 1.00 97.62 181 ASP A CA 1
ATOM 1447 C C . ASP A 1 181 ? 8.443 -0.038 -18.783 1.00 97.62 181 ASP A C 1
ATOM 1449 O O . ASP A 1 181 ? 7.345 0.511 -18.867 1.00 97.62 181 ASP A O 1
ATOM 1453 N N . GLN A 1 182 ? 9.434 0.266 -19.628 1.00 98.19 182 GLN A N 1
ATOM 1454 C CA . GLN A 1 182 ? 9.298 1.274 -20.683 1.00 98.19 182 GLN A CA 1
ATOM 1455 C C . GLN A 1 182 ? 8.245 0.887 -21.726 1.00 98.19 182 GLN A C 1
ATOM 1457 O O . GLN A 1 182 ? 7.458 1.738 -22.146 1.00 98.19 182 GLN A O 1
ATOM 1462 N N . GLN A 1 183 ? 8.212 -0.384 -22.132 1.00 98.38 183 GLN A N 1
ATOM 1463 C CA . GLN A 1 183 ? 7.249 -0.888 -23.105 1.00 98.38 183 GLN A CA 1
ATOM 1464 C C . GLN A 1 183 ? 5.809 -0.730 -22.602 1.00 98.38 183 GLN A C 1
ATOM 1466 O O . GLN A 1 183 ? 4.964 -0.205 -23.331 1.00 98.38 183 GLN A O 1
ATOM 1471 N N . PHE A 1 184 ? 5.514 -1.165 -21.373 1.00 98.50 184 PHE A N 1
ATOM 1472 C CA . PHE A 1 184 ? 4.154 -1.078 -20.839 1.00 98.50 184 PHE A CA 1
ATOM 1473 C C . PHE A 1 184 ? 3.743 0.353 -20.518 1.00 98.50 184 PHE A C 1
ATOM 1475 O O . PHE A 1 184 ? 2.616 0.735 -20.835 1.00 98.50 184 PHE A O 1
ATOM 1482 N N . LYS A 1 185 ? 4.650 1.177 -19.987 1.00 97.75 185 LYS A N 1
ATOM 1483 C CA . LYS A 1 185 ? 4.372 2.602 -19.792 1.00 97.75 185 LYS A CA 1
ATOM 1484 C C . LYS A 1 185 ? 3.981 3.281 -21.108 1.00 97.75 185 LYS A C 1
ATOM 1486 O O . LYS A 1 185 ? 2.924 3.902 -21.178 1.00 97.75 185 LYS A O 1
ATOM 1491 N N . ALA A 1 186 ? 4.765 3.091 -22.172 1.00 98.25 186 ALA A N 1
ATOM 1492 C CA . ALA A 1 186 ? 4.456 3.654 -23.488 1.00 98.25 186 ALA A CA 1
ATOM 1493 C C . ALA A 1 186 ? 3.123 3.132 -24.057 1.00 98.25 186 ALA A C 1
ATOM 1495 O O . ALA A 1 186 ? 2.380 3.881 -24.697 1.00 98.25 186 ALA A O 1
ATOM 1496 N N . HIS A 1 187 ? 2.802 1.856 -23.815 1.00 97.88 187 HIS A N 1
ATOM 1497 C CA . HIS A 1 187 ? 1.522 1.270 -24.205 1.00 97.88 187 HIS A CA 1
ATOM 1498 C C . HIS A 1 187 ? 0.335 1.987 -23.542 1.00 97.88 187 HIS A C 1
ATOM 1500 O O . HIS A 1 187 ? -0.567 2.430 -24.256 1.00 97.88 187 HIS A O 1
ATOM 1506 N N . PHE A 1 188 ? 0.342 2.151 -22.214 1.00 97.62 188 PHE A N 1
ATOM 1507 C CA . PHE A 1 188 ? -0.764 2.801 -21.501 1.00 97.62 188 PHE A CA 1
ATOM 1508 C C . PHE A 1 188 ? -0.833 4.307 -21.761 1.00 97.62 188 PHE A C 1
ATOM 1510 O O . PHE A 1 188 ? -1.924 4.833 -21.955 1.00 97.62 188 PHE A O 1
ATOM 1517 N N . GLU A 1 189 ? 0.304 4.999 -21.879 1.00 96.94 189 GLU A N 1
ATOM 1518 C CA . GLU A 1 189 ? 0.321 6.410 -22.291 1.00 96.94 189 GLU A CA 1
ATOM 1519 C C . GLU A 1 189 ? -0.352 6.615 -23.653 1.00 96.94 189 GLU A C 1
ATOM 1521 O O . GLU A 1 189 ? -1.080 7.588 -23.852 1.00 96.94 189 GLU A O 1
ATOM 1526 N N . LYS A 1 190 ? -0.123 5.704 -24.607 1.00 97.38 190 LYS A N 1
ATOM 1527 C CA . LYS A 1 190 ? -0.793 5.747 -25.909 1.00 97.38 190 LYS A CA 1
ATOM 1528 C C . LYS A 1 190 ? -2.289 5.465 -25.777 1.00 97.38 190 LYS A C 1
ATOM 1530 O O . LYS A 1 190 ? -3.075 6.178 -26.395 1.00 97.38 190 LYS A O 1
ATOM 1535 N N . LEU A 1 191 ? -2.665 4.454 -24.994 1.00 95.62 191 LEU A N 1
ATOM 1536 C CA . LEU A 1 191 ? -4.060 4.070 -24.784 1.00 95.62 191 LEU A CA 1
ATOM 1537 C C . LEU A 1 191 ? -4.879 5.242 -24.227 1.00 95.62 191 LEU A C 1
ATOM 1539 O O . LEU A 1 191 ? -5.902 5.591 -24.807 1.00 95.62 191 LEU A O 1
ATOM 1543 N N . TYR A 1 192 ? -4.388 5.918 -23.188 1.00 94.00 192 TYR A N 1
ATOM 1544 C CA . TYR A 1 192 ? -5.094 7.057 -22.596 1.00 94.00 192 TYR A CA 1
ATOM 1545 C C . TYR A 1 192 ? -5.176 8.274 -23.519 1.00 94.00 192 TYR A C 1
ATOM 1547 O O . TYR A 1 192 ? -6.245 8.866 -23.646 1.00 94.00 192 TYR A O 1
ATOM 1555 N N . LYS A 1 193 ? -4.105 8.585 -24.264 1.00 92.81 193 LYS A N 1
ATOM 1556 C CA . LYS A 1 193 ? -4.132 9.655 -25.280 1.00 92.81 193 LYS A CA 1
ATOM 1557 C C . LYS A 1 193 ? -5.167 9.405 -26.380 1.00 92.81 193 LYS A C 1
ATOM 1559 O O . LYS A 1 193 ? -5.702 10.354 -26.942 1.00 92.81 193 LYS A O 1
ATOM 1564 N N . GLN A 1 194 ? -5.413 8.143 -26.731 1.00 91.25 194 GLN A N 1
ATOM 1565 C CA . GLN A 1 194 ? -6.381 7.769 -27.767 1.00 91.25 194 GLN A CA 1
ATOM 1566 C C . GLN A 1 194 ? -7.827 7.782 -27.262 1.00 91.25 194 GLN A C 1
ATOM 1568 O O . GLN A 1 194 ? -8.733 8.029 -28.054 1.00 91.25 194 GLN A O 1
ATOM 1573 N N . SER A 1 195 ? -8.038 7.547 -25.967 1.00 82.19 195 SER A N 1
ATOM 1574 C CA . SER A 1 195 ? -9.364 7.536 -25.340 1.00 82.19 195 SER A CA 1
ATOM 1575 C C . SER A 1 195 ? -9.951 8.933 -25.087 1.00 82.19 195 SER A C 1
ATOM 1577 O O . SER A 1 195 ? -11.116 9.026 -24.717 1.00 82.19 195 SER A O 1
ATOM 1579 N N . GLY A 1 196 ? -9.194 10.010 -25.332 1.00 66.69 196 GLY A N 1
ATOM 1580 C CA . GLY A 1 196 ? -9.696 11.388 -25.252 1.00 66.69 196 GLY A CA 1
ATOM 1581 C C . GLY A 1 196 ? -9.820 11.962 -23.836 1.00 66.69 196 GLY A C 1
ATOM 1582 O O . GLY A 1 196 ? -10.598 12.898 -23.656 1.00 66.69 196 GLY A O 1
ATOM 1583 N N . ASN A 1 197 ? -9.065 11.420 -22.872 1.00 53.28 197 ASN A N 1
ATOM 1584 C CA . ASN A 1 197 ? -8.914 11.976 -21.520 1.00 53.28 197 ASN A CA 1
ATOM 1585 C C . ASN A 1 197 ? -7.705 12.916 -21.431 1.00 53.28 197 ASN A C 1
ATOM 1587 O O . ASN A 1 197 ? -6.648 12.579 -22.019 1.00 53.28 197 ASN A O 1
#

pLDDT: mean 87.34, std 18.28, range [30.5, 98.5]

Foldseek 3Di:
DDPQPDDDDDDDDDDDDDDDPPQPPQFDDDQPNQGLLLLLLLVLCVLVVNDPVVSCVLVVHDPVSNVVRCVVSVVSVVPRPDCNSVVVSLVSSLVSCDDSNVPDPDDDDADDPDPDLLSLLLLVLLQVLCVVVPHDSQVSQVVVVDGSSNNSSVVVVVVVVQVVCVVVVVVVVNVVSVVSNVVNNVVNNVVVVVVPD

Secondary structure (DSSP, 8-state):
-----SS------------S-TTTTSSPPPBTTB-HHHHHHHHHHHHTT--HHHHHHHHT--HHHHHHHHHHHHHHHHHS-SSHHHHHHHHHHHS---GGGGG-S-PPPP-----SHHHHHHHHHHHHHHHHTT--HHHHHHHTT--HHHHHHHHHHHHHHHHHHHHTT-HHHHHHHHHHHHHHHHHHHHHHHHHT-

Radius of gyration: 18.92 Å; chains: 1; bounding box: 44×32×50 Å